Protein AF-A0ABC8U9Q4-F1 (afdb_monomer)

Foldseek 3Di:
DDDDDDPDPPPPLQFAKEWEADPPPDRDIDIDGLPQPAALLLQLDDPVLSVVVVVVLVCLVVCQVVCVVVVHQSEAEEEEEAAPQLCLVSVVSNSCSVNVYHHYDDDLVVLPVVPPDDDDDPDPRCDPVNVQCVCQDPVSVPDHHYYHYHYYHDDDPVQPDPPRHDYYDYSAFRALSSLQSLCCVQQVDNDDPCSVLVNVLVVQFGHHSRNLNVLQNPDNDSVNSSVSSSVVSVVRNVVVVVVVVVVVVVD

Organism: NCBI:txid185542

pLDDT: mean 82.36, std 18.46, range [27.42, 98.44]

Radius of gyration: 22.88 Å; Cα contacts (8 Å, |Δi|>4): 301; chains: 1; bounding box: 58×83×55 Å

Solvent-accessible surface area (backbone atoms only — not comparable to full-atom values): 14982 Å² total; per-residue (Å²): 135,85,83,75,74,81,76,76,77,76,80,75,80,72,79,33,36,34,29,38,74,42,85,90,82,48,102,45,74,44,76,46,76,56,84,66,88,50,36,73,82,72,52,48,50,60,70,65,64,50,48,55,51,50,53,50,53,54,49,57,72,72,32,60,66,58,29,58,74,73,74,44,60,50,64,50,22,35,36,36,24,27,59,83,54,34,46,62,71,50,48,52,48,10,48,26,64,72,71,59,38,67,43,76,56,79,81,71,65,76,65,57,71,66,72,82,63,79,95,85,74,98,64,94,70,76,42,72,69,56,51,51,52,49,63,70,34,76,59,50,68,66,71,72,85,43,78,48,76,47,76,40,64,55,88,54,75,86,54,66,43,84,89,60,28,78,44,79,45,79,34,59,60,36,45,60,67,12,46,51,41,46,41,31,72,74,54,72,40,94,77,58,97,59,49,67,62,48,44,54,46,46,73,75,37,92,42,31,42,45,57,53,50,62,30,44,72,74,36,82,47,59,69,61,12,52,52,47,38,47,54,53,50,52,51,53,43,53,54,51,54,52,55,56,56,54,64,63,69,79,108

InterPro domains:
  IPR003593 AAA+ ATPase domain [SM00382] (74-175)
  IPR003959 ATPase, AAA-type, core [PF00004] (78-112)
  IPR027417 P-loop containing nucleoside triphosphate hydrolase [G3DSA:3.40.50.300] (31-113)
  IPR027417 P-loop containing nucleoside triphosphate hydrolase [G3DSA:3.40.50.300] (114-168)
  IPR027417 P-loop containing nucleoside triphosphate hydrolase [SSF52540] (22-216)
  IPR050747 Mitochondrial chaperone BCS1 subfamily [PTHR23070] (120-237)
  IPR058017 AAA+ ATPase At3g28540-like, C-terminal domain [PF25568] (174-239)

Secondary structure (DSSP, 8-state):
-------------PPPEEEEE-TTT---EEEEE------TTT--S-HHHHHHHHHHHHHHHTTHHHHHHTT---EEEEEEESSTTS-HHHHHHHHHHHHTPPEEE--SSTTTGGGSS----------HHHHHHHHHSGGGGSSS-EEEEEEESS--TTT-STTT-SEEEE--S--HHHHHHHHHHHH--S--TTHHHHHHHHHHS---HHHHHHHHTT-SSHHHHHHHHHHHHHHHHHHHHHHHHHHTT--

Sequence (251 aa):
MFYKKPRRKKEETKAVRLHTVDYNGTDYWSSVILNHPATLETMAMDSEAKRELIEDLDMFINSKDYYRRVGRAWKRGYLFYGPPGTGKSSLVAAMANYLKFDAYDLDLRENREFESEARTAEEDKITLSGLLNFIDGLWSSCGDERIIVFTSNHKDPLLLRPGRTDVHLEMSYCSFSGFRTLASNYLKIEDHKLYGVIEELLGNVQATPADVAGELVKSDNADIALQSLIRHLQSKETELDQSQTECSRDN

Nearest PDB structures (foldseek):
  6u1y-assembly1_B  TM=7.576E-01  e=3.621E-12  Mus musculus
  8tp1-assembly1_A  TM=7.660E-01  e=1.667E-11  Mus musculus
  6u1y-assembly1_C  TM=7.058E-01  e=7.326E-12  Mus musculus
  8tby-assembly1_A  TM=7.360E-01  e=1.029E-10  Mus musculus
  7w46-assembly1_A  TM=6.798E-01  e=8.918E-09  Bacillus subtilis subsp. subtilis str. 168

Structure (mmCIF, N/CA/C/O backbone):
data_AF-A0ABC8U9Q4-F1
#
_entry.id   AF-A0ABC8U9Q4-F1
#
loop_
_atom_site.group_PDB
_atom_site.id
_atom_site.type_symbol
_atom_site.label_atom_id
_atom_site.label_alt_id
_atom_site.label_comp_id
_atom_site.label_asym_id
_atom_site.label_entity_id
_atom_site.label_seq_id
_atom_site.pdbx_PDB_ins_code
_atom_site.Cartn_x
_atom_site.Cartn_y
_atom_site.Cartn_z
_atom_site.occupancy
_atom_site.B_iso_or_equiv
_atom_site.auth_seq_id
_atom_site.auth_comp_id
_atom_site.auth_asym_id
_atom_site.auth_atom_id
_atom_site.pdbx_PDB_model_num
ATOM 1 N N . MET A 1 1 ? 3.250 -48.591 -29.268 1.00 35.88 1 MET A N 1
ATOM 2 C CA . MET A 1 1 ? 3.750 -47.204 -29.393 1.00 35.88 1 MET A CA 1
ATOM 3 C C . MET A 1 1 ? 3.287 -46.450 -28.149 1.00 35.88 1 MET A C 1
ATOM 5 O O . MET A 1 1 ? 2.097 -46.208 -28.010 1.00 35.88 1 MET A O 1
ATOM 9 N N . PHE A 1 2 ? 4.166 -46.229 -27.169 1.00 31.02 2 PHE A N 1
ATOM 10 C CA . PHE A 1 2 ? 3.784 -45.615 -25.891 1.00 31.02 2 PHE A CA 1
ATOM 11 C C . PHE A 1 2 ? 3.730 -44.093 -26.040 1.00 31.02 2 PHE A C 1
ATOM 13 O O . PHE A 1 2 ? 4.760 -43.444 -26.211 1.00 31.02 2 PHE A O 1
ATOM 20 N N . TYR A 1 3 ? 2.524 -43.534 -25.969 1.00 27.42 3 TYR A N 1
ATOM 21 C CA . TYR A 1 3 ? 2.298 -42.096 -25.861 1.00 27.42 3 TYR A CA 1
ATOM 22 C C . TYR A 1 3 ? 2.852 -41.612 -24.510 1.00 27.42 3 TYR A C 1
ATOM 24 O O . TYR A 1 3 ? 2.235 -41.800 -23.460 1.00 27.42 3 TYR A O 1
ATOM 32 N N . LYS A 1 4 ? 4.042 -41.002 -24.511 1.00 30.72 4 LYS A N 1
ATOM 33 C C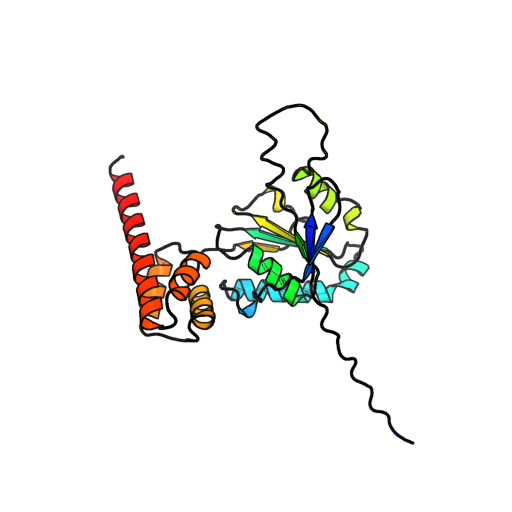A . LYS A 1 4 ? 4.518 -40.214 -23.367 1.00 30.72 4 LYS A CA 1
ATOM 34 C C . LYS A 1 4 ? 3.653 -38.955 -23.290 1.00 30.72 4 LYS A C 1
ATOM 36 O O . LYS A 1 4 ? 3.743 -38.096 -24.162 1.00 30.72 4 LYS A O 1
ATOM 41 N N . LYS A 1 5 ? 2.828 -38.838 -22.243 1.00 31.38 5 LYS A N 1
ATOM 42 C CA . LYS A 1 5 ? 2.205 -37.559 -21.866 1.00 31.38 5 LYS A CA 1
ATOM 43 C C . LYS A 1 5 ? 3.304 -36.488 -21.740 1.00 31.38 5 LYS A C 1
ATOM 45 O O . LYS A 1 5 ? 4.357 -36.791 -21.166 1.00 31.38 5 LYS A O 1
ATOM 50 N N . PRO A 1 6 ? 3.088 -35.257 -22.234 1.00 34.06 6 PRO A N 1
ATOM 51 C CA . PRO A 1 6 ? 4.041 -34.178 -22.028 1.00 34.06 6 PRO A CA 1
ATOM 52 C C . PRO A 1 6 ? 4.190 -33.940 -20.523 1.00 34.06 6 PRO A C 1
ATOM 54 O O . PRO A 1 6 ? 3.206 -33.779 -19.797 1.00 34.06 6 PRO A O 1
ATOM 57 N N . ARG A 1 7 ? 5.437 -33.964 -20.040 1.00 37.22 7 ARG A N 1
ATOM 58 C CA . ARG A 1 7 ? 5.773 -33.527 -18.685 1.00 37.22 7 ARG A CA 1
ATOM 59 C C . ARG A 1 7 ? 5.354 -32.061 -18.581 1.00 37.22 7 ARG A C 1
ATOM 61 O O . ARG A 1 7 ? 5.939 -31.224 -19.263 1.00 37.22 7 ARG A O 1
ATOM 68 N N . ARG A 1 8 ? 4.356 -31.757 -17.741 1.00 41.34 8 ARG A N 1
ATOM 69 C CA . ARG A 1 8 ? 4.144 -30.393 -17.239 1.00 41.34 8 ARG A CA 1
ATOM 70 C C . ARG A 1 8 ? 5.501 -29.916 -16.724 1.00 41.34 8 ARG A C 1
ATOM 72 O O . ARG A 1 8 ? 6.055 -30.549 -15.821 1.00 41.34 8 ARG A O 1
ATOM 79 N N . LYS A 1 9 ? 6.064 -28.872 -17.338 1.00 38.25 9 LYS A N 1
ATOM 80 C CA . LYS A 1 9 ? 7.169 -28.136 -16.725 1.00 38.25 9 LYS A CA 1
ATOM 81 C C . LYS A 1 9 ? 6.645 -27.714 -15.354 1.00 38.25 9 LYS A C 1
ATOM 83 O O . LYS A 1 9 ? 5.602 -27.072 -15.280 1.00 38.25 9 LYS A O 1
ATOM 88 N N . LYS A 1 10 ? 7.292 -28.171 -14.282 1.00 40.94 10 LYS A N 1
ATOM 89 C CA . LYS A 1 10 ? 7.136 -27.516 -12.987 1.00 40.94 10 LYS A CA 1
ATOM 90 C C . LYS A 1 10 ? 7.642 -26.099 -13.228 1.00 40.94 10 LYS A C 1
ATOM 92 O O . LYS A 1 10 ? 8.820 -25.943 -13.530 1.00 40.94 10 LYS A O 1
ATOM 97 N N . GLU A 1 11 ? 6.751 -25.117 -13.230 1.00 48.38 11 GLU A N 1
ATOM 98 C CA . GLU A 1 11 ? 7.161 -23.727 -13.068 1.00 48.38 11 GLU A CA 1
ATOM 99 C C . GLU A 1 11 ? 7.867 -23.671 -11.718 1.00 48.38 11 GLU A C 1
ATOM 101 O O . GLU A 1 11 ? 7.248 -23.824 -10.666 1.00 48.38 11 GLU A O 1
ATOM 106 N N . GLU A 1 12 ? 9.195 -23.610 -11.753 1.00 48.38 12 GLU A N 1
ATOM 107 C CA . GLU A 1 12 ? 9.979 -23.298 -10.571 1.00 48.38 12 GLU A CA 1
ATOM 108 C C . GLU A 1 12 ? 9.526 -21.912 -10.122 1.00 48.38 12 GLU A C 1
ATOM 110 O O . GLU A 1 12 ? 9.652 -20.934 -10.858 1.00 48.38 12 GLU A O 1
ATOM 115 N N . THR A 1 13 ? 8.919 -21.839 -8.941 1.00 60.44 13 THR A N 1
ATOM 116 C CA . THR A 1 13 ? 8.515 -20.579 -8.325 1.00 60.44 13 THR A CA 1
ATOM 117 C C . THR A 1 13 ? 9.770 -19.746 -8.100 1.00 60.44 13 THR A C 1
ATOM 119 O O . THR A 1 13 ? 10.499 -19.972 -7.133 1.00 60.44 13 THR A O 1
ATOM 122 N N . LYS A 1 14 ? 10.053 -18.818 -9.021 1.00 75.94 14 LYS A N 1
ATOM 123 C CA . LYS A 1 14 ? 11.152 -17.862 -8.894 1.00 75.94 14 LYS A CA 1
ATOM 124 C C . LYS A 1 14 ? 10.970 -17.097 -7.581 1.00 75.94 14 LYS A C 1
ATOM 126 O O . LYS A 1 14 ? 9.943 -16.449 -7.379 1.00 75.94 14 LYS A O 1
ATOM 131 N N . ALA A 1 15 ? 11.962 -17.184 -6.698 1.00 84.00 15 ALA A N 1
ATOM 132 C CA . ALA A 1 15 ? 12.025 -16.344 -5.512 1.00 84.00 15 ALA A CA 1
ATOM 133 C C . ALA A 1 15 ? 12.352 -14.909 -5.943 1.00 84.00 15 ALA A C 1
ATOM 135 O O . ALA A 1 15 ? 13.336 -14.689 -6.651 1.00 84.00 15 ALA A O 1
ATOM 136 N N . VAL A 1 16 ? 11.515 -13.959 -5.531 1.00 91.44 16 VAL A N 1
ATOM 137 C CA . VAL A 1 16 ? 11.729 -12.530 -5.773 1.00 91.44 16 VAL A CA 1
ATOM 138 C C . VAL A 1 16 ? 12.830 -12.030 -4.844 1.00 91.44 16 VAL A C 1
ATOM 140 O O . VAL A 1 16 ? 12.840 -12.371 -3.659 1.00 91.44 16 VAL A O 1
ATOM 143 N N . ARG A 1 17 ? 13.768 -11.237 -5.364 1.00 93.44 17 ARG A N 1
ATOM 144 C CA . ARG A 1 17 ? 14.839 -10.614 -4.577 1.00 93.44 17 ARG A CA 1
ATOM 145 C C . ARG A 1 17 ? 14.616 -9.121 -4.395 1.00 93.44 17 ARG A C 1
ATOM 147 O O . ARG A 1 17 ? 14.088 -8.460 -5.280 1.00 93.44 17 ARG A O 1
ATOM 154 N N . LEU A 1 18 ? 15.035 -8.612 -3.242 1.00 92.56 18 LEU A N 1
ATOM 155 C CA . LEU A 1 18 ? 15.173 -7.194 -2.949 1.00 92.56 18 LEU A CA 1
ATOM 156 C C . LEU A 1 18 ? 16.655 -6.842 -3.000 1.00 92.56 18 LEU A C 1
ATOM 158 O O . LEU A 1 18 ? 17.462 -7.489 -2.332 1.00 92.56 18 LEU A O 1
ATOM 162 N N . HIS A 1 19 ? 16.989 -5.828 -3.781 1.00 91.50 19 HIS A N 1
ATOM 163 C CA . HIS A 1 19 ? 18.327 -5.295 -3.932 1.00 91.50 19 HIS A CA 1
ATOM 164 C C . HIS A 1 19 ? 18.395 -3.909 -3.299 1.00 91.50 19 HIS A C 1
ATOM 166 O O . HIS A 1 19 ? 17.551 -3.070 -3.602 1.00 91.50 19 HIS A O 1
ATOM 172 N N . THR A 1 20 ? 19.397 -3.663 -2.459 1.00 87.25 20 THR A N 1
ATOM 173 C CA . THR A 1 20 ? 19.648 -2.351 -1.841 1.00 87.25 20 THR A CA 1
ATOM 174 C C . THR A 1 20 ? 21.106 -1.952 -2.038 1.00 87.25 20 THR A C 1
ATOM 176 O O . THR A 1 20 ? 21.981 -2.814 -2.183 1.00 87.25 20 THR A O 1
ATOM 179 N N . VAL A 1 21 ? 21.369 -0.649 -2.067 1.00 80.75 21 VAL A N 1
ATOM 180 C CA . VAL A 1 21 ? 22.729 -0.107 -2.172 1.00 80.75 21 VAL A CA 1
ATOM 181 C C . VAL A 1 21 ? 23.428 -0.234 -0.815 1.00 80.75 21 VAL A C 1
ATOM 183 O O . VAL A 1 21 ? 22.841 0.106 0.210 1.00 80.75 21 VAL A O 1
ATOM 186 N N . ASP A 1 22 ? 24.655 -0.762 -0.795 1.00 69.25 22 ASP A N 1
ATOM 187 C CA . ASP A 1 22 ? 25.499 -0.786 0.405 1.00 69.25 22 ASP A CA 1
ATOM 188 C C . ASP A 1 22 ? 26.393 0.461 0.433 1.00 69.25 22 ASP A C 1
ATOM 190 O O . ASP A 1 22 ? 27.336 0.579 -0.345 1.00 69.25 22 ASP A O 1
ATOM 194 N N . TYR A 1 23 ? 26.105 1.407 1.327 1.00 63.62 23 TYR A N 1
ATOM 195 C CA . TYR A 1 23 ? 26.866 2.657 1.439 1.00 63.62 23 TYR A CA 1
ATOM 196 C C . TYR A 1 23 ? 28.180 2.513 2.231 1.00 63.62 23 TYR A C 1
ATOM 198 O O . TYR A 1 23 ? 28.892 3.497 2.420 1.00 63.62 23 TYR A O 1
ATOM 206 N N . ASN A 1 24 ? 28.565 1.305 2.666 1.00 55.12 24 ASN A N 1
ATOM 207 C CA . ASN A 1 24 ? 29.790 1.076 3.449 1.00 55.12 24 ASN A CA 1
ATOM 208 C C . ASN A 1 24 ? 31.088 1.018 2.610 1.00 55.12 24 ASN A C 1
ATOM 210 O O . ASN A 1 24 ? 32.045 0.333 2.977 1.00 55.12 24 ASN A O 1
ATOM 214 N N . GLY A 1 25 ? 31.154 1.760 1.500 1.00 49.25 25 GLY A N 1
ATOM 215 C CA . GLY A 1 25 ? 32.390 1.985 0.738 1.00 49.25 25 GLY A CA 1
ATOM 216 C C . GLY A 1 25 ? 32.601 1.090 -0.486 1.00 49.25 25 GLY A C 1
ATOM 217 O O . GLY A 1 25 ? 33.707 1.050 -1.026 1.00 49.25 25 GLY A O 1
ATOM 218 N N . THR A 1 26 ? 31.570 0.383 -0.950 1.00 51.94 26 THR A N 1
ATOM 219 C CA . THR A 1 26 ? 31.594 -0.303 -2.248 1.00 51.94 26 THR A CA 1
ATOM 220 C C . THR A 1 26 ? 30.271 -0.035 -2.967 1.00 51.94 26 THR A C 1
ATOM 222 O O . THR A 1 26 ? 29.239 -0.380 -2.410 1.00 51.94 26 THR A O 1
ATOM 225 N N . ASP A 1 27 ? 30.276 0.517 -4.186 1.00 58.06 27 ASP A N 1
ATOM 226 C CA . ASP A 1 27 ? 29.069 0.826 -4.993 1.00 58.06 27 ASP A CA 1
ATOM 227 C C . ASP A 1 27 ? 28.307 -0.426 -5.499 1.00 58.06 27 ASP A C 1
ATOM 229 O O . ASP A 1 27 ? 27.857 -0.503 -6.646 1.00 58.06 27 ASP A O 1
ATOM 233 N N . TYR A 1 28 ? 28.200 -1.469 -4.678 1.00 69.75 28 TYR A N 1
ATOM 234 C CA . TYR A 1 28 ? 27.627 -2.754 -5.048 1.00 69.75 28 TYR A CA 1
ATOM 235 C C . TYR A 1 28 ? 26.226 -2.926 -4.466 1.00 69.75 28 TYR A C 1
ATOM 237 O O . TYR A 1 28 ? 25.928 -2.569 -3.327 1.00 69.75 28 TYR A O 1
ATOM 245 N N . TRP A 1 29 ? 25.362 -3.543 -5.269 1.00 81.31 29 TRP A N 1
ATOM 246 C CA . TRP A 1 29 ? 24.045 -3.985 -4.835 1.00 81.31 29 TRP A CA 1
ATOM 247 C C . TRP A 1 29 ? 24.178 -5.203 -3.924 1.00 81.31 29 TRP A C 1
ATOM 249 O O . TRP A 1 29 ? 24.644 -6.261 -4.357 1.00 81.31 29 TRP A O 1
ATOM 259 N N . SER A 1 30 ? 23.695 -5.081 -2.693 1.00 84.19 30 SER A N 1
ATOM 260 C CA . SER A 1 30 ? 23.408 -6.233 -1.842 1.00 84.19 30 SER A CA 1
ATOM 261 C C . SER A 1 30 ? 22.035 -6.808 -2.208 1.00 84.19 30 SER A C 1
ATOM 263 O O . SER A 1 30 ? 21.203 -6.110 -2.790 1.00 84.19 30 SER A O 1
ATOM 265 N N . SER A 1 31 ? 21.789 -8.096 -1.942 1.00 88.19 31 SER A N 1
ATOM 266 C CA . SER A 1 31 ? 20.499 -8.716 -2.268 1.00 88.19 31 SER A CA 1
ATOM 267 C C . SER A 1 31 ? 20.028 -9.696 -1.208 1.00 88.19 31 SER A C 1
ATOM 269 O O . SER A 1 31 ? 20.802 -10.544 -0.760 1.00 88.19 31 SER A O 1
ATOM 271 N N . VAL A 1 32 ? 18.737 -9.646 -0.897 1.00 90.00 32 VAL A N 1
ATOM 272 C CA . VAL A 1 32 ? 18.041 -10.579 -0.004 1.00 90.00 32 VAL A CA 1
ATOM 273 C C . VAL A 1 32 ? 16.791 -11.128 -0.688 1.00 90.00 32 VAL A C 1
ATOM 275 O O . VAL A 1 32 ? 16.302 -10.561 -1.661 1.00 90.00 32 VAL A O 1
ATOM 278 N N . ILE A 1 33 ? 16.254 -12.250 -0.209 1.00 88.69 33 ILE A N 1
ATOM 279 C CA . ILE A 1 33 ? 14.954 -12.739 -0.690 1.00 88.69 33 ILE A CA 1
ATOM 280 C C . ILE A 1 33 ? 13.866 -11.797 -0.161 1.00 88.69 33 ILE A C 1
ATOM 282 O O . ILE A 1 33 ? 13.785 -11.560 1.045 1.00 88.69 33 ILE A O 1
ATOM 286 N N . LEU A 1 34 ? 13.017 -11.283 -1.052 1.00 88.81 34 LEU A N 1
ATOM 287 C CA . LEU A 1 34 ? 11.869 -10.460 -0.689 1.00 88.81 34 LEU A CA 1
ATOM 288 C C . LEU A 1 34 ? 10.758 -11.355 -0.124 1.00 88.81 34 LEU A C 1
ATOM 290 O O . LEU A 1 34 ? 9.859 -11.792 -0.836 1.00 88.81 34 LEU A O 1
ATOM 294 N N . ASN A 1 35 ? 10.813 -11.617 1.179 1.00 86.38 35 ASN A N 1
ATOM 295 C CA . ASN A 1 35 ? 9.772 -12.341 1.914 1.00 86.38 35 ASN A CA 1
ATOM 296 C C . ASN A 1 35 ? 8.761 -11.369 2.539 1.00 86.38 35 ASN A C 1
ATOM 298 O O . ASN A 1 35 ? 8.538 -11.377 3.749 1.00 86.38 35 ASN A O 1
ATOM 302 N N . HIS A 1 36 ? 8.172 -10.495 1.722 1.00 86.88 36 HIS A N 1
ATOM 303 C CA . HIS A 1 36 ? 7.163 -9.554 2.201 1.00 86.88 36 HIS A CA 1
ATOM 304 C C . HIS A 1 36 ? 5.761 -10.192 2.145 1.00 86.88 36 HIS A C 1
ATOM 306 O O . HIS A 1 36 ? 5.380 -10.690 1.083 1.00 86.88 36 HIS A O 1
ATOM 312 N N . PRO A 1 37 ? 4.967 -10.168 3.236 1.00 86.44 37 PRO A N 1
ATOM 313 C CA . PRO A 1 37 ? 3.672 -10.855 3.294 1.00 86.44 37 PRO A CA 1
ATOM 314 C C . PRO A 1 37 ? 2.563 -10.160 2.494 1.00 86.44 37 PRO A C 1
ATOM 316 O O . PRO A 1 37 ? 1.551 -10.785 2.187 1.00 86.44 37 PRO A O 1
ATOM 319 N N . ALA A 1 38 ? 2.725 -8.875 2.162 1.00 86.94 38 ALA A N 1
ATOM 320 C CA . ALA A 1 38 ? 1.710 -8.152 1.400 1.00 86.94 38 ALA A CA 1
ATOM 321 C C . ALA A 1 38 ? 1.548 -8.695 -0.026 1.00 86.94 38 ALA A C 1
ATOM 323 O O . ALA A 1 38 ? 2.508 -8.899 -0.775 1.00 86.94 38 ALA A O 1
ATOM 324 N N . THR A 1 39 ? 0.284 -8.846 -0.392 1.00 92.69 39 THR A N 1
ATOM 325 C CA . THR A 1 39 ? -0.227 -9.167 -1.724 1.00 92.69 39 THR A CA 1
ATOM 326 C C . THR A 1 39 ? -1.280 -8.129 -2.109 1.00 92.69 39 THR A C 1
ATOM 328 O O . THR A 1 39 ? -1.874 -7.509 -1.223 1.00 92.69 39 THR A O 1
ATOM 331 N N . LEU A 1 40 ? -1.556 -7.956 -3.408 1.00 93.00 40 LEU A N 1
ATOM 332 C CA . LEU A 1 40 ? -2.571 -6.998 -3.879 1.00 93.00 40 LEU A CA 1
ATOM 333 C C . LEU A 1 40 ? -3.956 -7.273 -3.263 1.00 93.00 40 LEU A C 1
ATOM 335 O O . LEU A 1 40 ? -4.707 -6.342 -2.973 1.00 93.00 40 LEU A O 1
ATOM 339 N N . GLU A 1 41 ? -4.264 -8.537 -2.971 1.00 90.25 41 GLU A N 1
ATOM 340 C CA . GLU A 1 41 ? -5.494 -8.946 -2.287 1.00 90.25 41 GLU A CA 1
ATOM 341 C C . GLU A 1 41 ? -5.549 -8.404 -0.854 1.00 90.25 41 GLU A C 1
ATOM 343 O O . GLU A 1 41 ? -6.502 -7.717 -0.492 1.00 90.25 41 GLU A O 1
ATOM 348 N N . THR A 1 42 ? -4.486 -8.621 -0.073 1.00 92.25 42 THR A N 1
ATOM 349 C CA . THR A 1 42 ? -4.404 -8.205 1.340 1.00 92.25 42 THR A CA 1
ATOM 350 C C . THR A 1 42 ? -4.309 -6.688 1.548 1.00 92.25 42 THR A C 1
ATOM 352 O O . THR A 1 42 ? -4.470 -6.220 2.674 1.00 92.25 42 THR A O 1
ATOM 355 N N . MET A 1 43 ? -4.046 -5.903 0.497 1.00 93.00 43 MET A N 1
ATOM 356 C CA . MET A 1 43 ? -3.898 -4.450 0.609 1.00 93.00 43 MET A CA 1
ATOM 357 C C . MET A 1 43 ? -5.228 -3.765 0.942 1.00 93.00 43 MET A C 1
ATOM 359 O O . MET A 1 43 ? -6.209 -3.882 0.203 1.00 93.00 43 MET A O 1
ATOM 363 N N . ALA A 1 44 ? -5.228 -2.988 2.024 1.00 92.69 44 ALA A N 1
ATOM 364 C CA . ALA A 1 44 ? -6.341 -2.144 2.435 1.00 92.69 44 ALA A CA 1
ATOM 365 C C . ALA A 1 44 ? -6.327 -0.818 1.664 1.00 92.69 44 ALA A C 1
ATOM 367 O O . ALA A 1 44 ? -5.751 0.173 2.106 1.00 92.69 44 ALA A O 1
ATOM 368 N N . MET A 1 45 ? -6.945 -0.823 0.487 1.00 90.44 45 MET A N 1
ATOM 369 C CA . MET A 1 45 ? -7.096 0.343 -0.382 1.00 90.44 45 MET A CA 1
ATOM 370 C C . MET A 1 45 ? -8.445 0.288 -1.103 1.00 90.44 45 MET A C 1
ATOM 372 O O . MET A 1 45 ? -9.175 -0.698 -0.980 1.00 90.44 45 MET A O 1
ATOM 376 N N . ASP A 1 46 ? -8.771 1.343 -1.845 1.00 88.44 46 ASP A N 1
ATOM 377 C CA . ASP A 1 46 ? -9.985 1.391 -2.650 1.00 88.44 46 ASP A CA 1
ATOM 378 C C . ASP A 1 46 ? -10.041 0.257 -3.695 1.00 88.44 46 ASP A C 1
ATOM 380 O O . ASP A 1 46 ? -9.028 -0.117 -4.295 1.00 88.44 46 ASP A O 1
ATOM 384 N N . SER A 1 47 ? -11.233 -0.317 -3.878 1.00 88.25 47 SER A N 1
ATOM 385 C CA . SER A 1 47 ? -11.428 -1.492 -4.735 1.00 88.25 47 SER A CA 1
ATOM 386 C C . SER A 1 47 ? -11.311 -1.156 -6.221 1.00 88.25 47 SER A C 1
ATOM 388 O O . SER A 1 47 ? -10.792 -1.970 -6.986 1.00 88.25 47 SER A O 1
ATOM 390 N N . GLU A 1 48 ? -11.761 0.029 -6.635 1.00 90.50 48 GLU A N 1
ATOM 391 C CA . GLU A 1 48 ? -11.648 0.482 -8.019 1.00 90.50 48 GLU A CA 1
ATOM 392 C C . GLU A 1 48 ? -10.191 0.798 -8.350 1.00 90.50 48 GLU A C 1
ATOM 394 O O . GLU A 1 48 ? -9.653 0.241 -9.306 1.00 90.50 48 GLU A O 1
ATOM 399 N N . ALA A 1 49 ? -9.508 1.552 -7.488 1.00 91.81 49 ALA A N 1
ATOM 400 C CA . ALA A 1 49 ? -8.090 1.858 -7.666 1.00 91.81 49 ALA A CA 1
ATOM 401 C C . ALA A 1 49 ? -7.206 0.592 -7.697 1.00 91.81 49 ALA A C 1
ATOM 403 O O . ALA A 1 49 ? -6.254 0.497 -8.475 1.00 91.81 49 ALA A O 1
ATOM 404 N N . LYS A 1 50 ? -7.529 -0.416 -6.872 1.00 93.19 50 LYS A N 1
ATOM 405 C CA . LYS A 1 50 ? -6.858 -1.726 -6.893 1.00 93.19 50 LYS A CA 1
ATOM 406 C C . LYS A 1 50 ? -7.079 -2.450 -8.224 1.00 93.19 50 LYS A C 1
ATOM 408 O O . LYS A 1 50 ? -6.127 -3.001 -8.775 1.00 93.19 50 LYS A O 1
ATOM 413 N N . ARG A 1 51 ? -8.317 -2.459 -8.730 1.00 94.19 51 ARG A N 1
ATOM 414 C CA . ARG A 1 51 ? -8.672 -3.087 -10.011 1.00 94.19 51 ARG A CA 1
ATOM 415 C C . ARG A 1 51 ? -7.927 -2.428 -11.170 1.00 94.19 51 ARG A C 1
ATOM 417 O O . ARG A 1 51 ? -7.308 -3.135 -11.956 1.00 94.19 51 ARG A O 1
ATOM 424 N N . GLU A 1 52 ? -7.937 -1.100 -11.239 1.00 95.69 52 GLU A N 1
ATOM 425 C CA . GLU A 1 52 ? -7.240 -0.343 -12.285 1.00 95.69 52 GLU A CA 1
ATOM 426 C C . GLU A 1 52 ? -5.730 -0.600 -12.280 1.00 95.69 52 GLU A C 1
ATOM 428 O O . GLU A 1 52 ? -5.129 -0.785 -13.337 1.00 95.69 52 GLU A O 1
ATOM 433 N N . LEU A 1 53 ? -5.116 -0.680 -11.094 1.00 96.12 53 LEU A N 1
ATOM 434 C CA . LEU A 1 53 ? -3.704 -1.034 -10.966 1.00 96.12 53 LEU A CA 1
ATOM 435 C C . LEU A 1 53 ? -3.419 -2.438 -11.516 1.00 96.12 53 LEU A C 1
ATOM 437 O O . LEU A 1 53 ? -2.457 -2.613 -12.257 1.00 96.12 53 LEU A O 1
ATOM 441 N N . ILE A 1 54 ? -4.236 -3.435 -11.160 1.00 96.12 54 ILE A N 1
ATOM 442 C CA . ILE A 1 54 ? -4.068 -4.818 -11.638 1.00 96.12 54 ILE A CA 1
ATOM 443 C C . ILE A 1 54 ? -4.222 -4.886 -13.160 1.00 96.12 54 ILE A C 1
ATOM 445 O O . ILE A 1 54 ? -3.373 -5.466 -13.835 1.00 96.12 54 ILE A O 1
ATOM 449 N N . GLU A 1 55 ? -5.260 -4.251 -13.706 1.00 96.56 55 GLU A N 1
ATOM 450 C CA . GLU A 1 55 ? -5.502 -4.202 -15.150 1.00 96.56 55 GLU A CA 1
ATOM 451 C C . GLU A 1 55 ? -4.331 -3.554 -15.902 1.00 96.56 55 GLU A C 1
ATOM 453 O O . GLU A 1 55 ? -3.920 -4.052 -16.952 1.00 96.56 55 GLU A O 1
ATOM 458 N N . ASP A 1 56 ? -3.749 -2.481 -15.358 1.00 96.56 56 ASP A N 1
ATOM 459 C CA . ASP A 1 56 ? -2.579 -1.835 -15.953 1.00 96.56 56 ASP A CA 1
ATOM 460 C C . ASP A 1 56 ? -1.327 -2.721 -15.914 1.00 96.56 56 ASP A C 1
ATOM 462 O O . ASP A 1 56 ? -0.595 -2.806 -16.903 1.00 96.56 56 ASP A O 1
ATOM 466 N N . LEU A 1 57 ? -1.093 -3.416 -14.797 1.00 95.81 57 LEU A N 1
ATOM 467 C CA . LEU A 1 57 ? 0.028 -4.344 -14.646 1.00 95.81 57 LEU A CA 1
ATOM 468 C C . LEU A 1 57 ? -0.069 -5.503 -15.644 1.00 95.81 57 LEU A C 1
ATOM 470 O O . LEU A 1 57 ? 0.906 -5.812 -16.335 1.00 95.81 57 LEU A O 1
ATOM 474 N N . ASP A 1 58 ? -1.252 -6.103 -15.767 1.00 95.81 58 ASP A N 1
ATOM 475 C CA . ASP A 1 58 ? -1.507 -7.180 -16.722 1.00 95.81 58 ASP A CA 1
ATOM 476 C C . ASP A 1 58 ? -1.353 -6.686 -18.164 1.00 95.81 58 ASP A C 1
ATOM 478 O O . ASP A 1 58 ? -0.732 -7.350 -19.001 1.00 95.81 58 ASP A O 1
ATOM 482 N N . MET A 1 59 ? -1.871 -5.495 -18.469 1.00 94.44 59 MET A N 1
ATOM 483 C CA . MET A 1 59 ? -1.702 -4.872 -19.779 1.00 94.44 59 MET A CA 1
ATOM 484 C C . MET A 1 59 ? -0.221 -4.645 -20.099 1.00 94.44 59 MET A C 1
ATOM 486 O O . MET A 1 59 ? 0.222 -4.974 -21.204 1.00 94.44 59 MET A O 1
ATOM 490 N N . PHE A 1 60 ? 0.566 -4.139 -19.146 1.00 92.75 60 PHE A N 1
ATOM 491 C CA . PHE A 1 60 ? 1.994 -3.888 -19.327 1.00 92.75 60 PHE A CA 1
ATOM 492 C C . PHE A 1 60 ? 2.773 -5.167 -19.662 1.00 92.75 60 PHE A C 1
ATOM 494 O O . PHE A 1 60 ? 3.519 -5.176 -20.650 1.00 92.75 60 PHE A O 1
ATOM 501 N N . ILE A 1 61 ? 2.564 -6.252 -18.904 1.00 92.06 61 ILE A N 1
ATOM 502 C CA . ILE A 1 61 ? 3.236 -7.547 -19.129 1.00 92.06 61 ILE A CA 1
ATOM 503 C C . ILE A 1 61 ? 2.913 -8.101 -20.522 1.00 92.06 61 ILE A C 1
ATOM 505 O O . ILE A 1 61 ? 3.783 -8.633 -21.213 1.00 92.06 61 ILE A O 1
ATOM 509 N N . ASN A 1 62 ? 1.670 -7.942 -20.973 1.00 92.56 62 ASN A N 1
ATOM 510 C CA . ASN A 1 62 ? 1.221 -8.479 -22.256 1.00 92.56 62 ASN A CA 1
ATOM 511 C C . ASN A 1 62 ? 1.573 -7.582 -23.461 1.00 92.56 62 ASN A C 1
ATOM 513 O O . ASN A 1 62 ? 1.308 -7.947 -24.607 1.00 92.56 62 ASN A O 1
ATOM 517 N N . SER A 1 63 ? 2.201 -6.423 -23.238 1.00 90.94 63 SER A N 1
ATOM 518 C CA . SER A 1 63 ? 2.428 -5.410 -24.279 1.00 90.94 63 SER A CA 1
ATOM 519 C C . SER A 1 63 ? 3.814 -5.446 -24.940 1.00 90.94 63 SER A C 1
ATOM 521 O O . SER A 1 63 ? 4.118 -4.564 -25.746 1.00 90.94 63 SER A O 1
ATOM 523 N N . LYS A 1 64 ? 4.653 -6.462 -24.685 1.00 88.88 64 LYS A N 1
ATOM 524 C CA . LYS A 1 64 ? 6.029 -6.562 -25.231 1.00 88.88 64 LYS A CA 1
ATOM 525 C C . LYS A 1 64 ? 6.130 -6.246 -26.726 1.00 88.88 64 LYS A C 1
ATOM 527 O O . LYS A 1 64 ? 6.933 -5.411 -27.150 1.00 88.88 64 LYS A O 1
ATOM 532 N N . ASP A 1 65 ? 5.303 -6.905 -27.536 1.00 90.00 65 ASP A N 1
ATOM 533 C CA . ASP A 1 65 ? 5.340 -6.759 -28.993 1.00 90.00 65 ASP A CA 1
ATOM 534 C C . ASP A 1 65 ? 4.798 -5.410 -29.463 1.00 90.00 65 ASP A C 1
ATOM 536 O O . ASP A 1 65 ? 5.268 -4.875 -30.469 1.00 90.00 65 ASP A O 1
ATOM 540 N N . TYR A 1 66 ? 3.854 -4.827 -28.720 1.00 89.44 66 TYR A N 1
ATOM 541 C CA . TYR A 1 66 ? 3.375 -3.476 -28.982 1.00 89.44 66 TYR A CA 1
ATOM 542 C C . TYR A 1 66 ? 4.514 -2.464 -28.828 1.00 89.44 66 TYR A C 1
ATOM 544 O O . TYR A 1 66 ? 4.793 -1.739 -29.783 1.00 89.44 66 TYR A O 1
ATOM 552 N N . TYR A 1 67 ? 5.214 -2.472 -27.686 1.00 88.50 67 TYR A N 1
ATOM 553 C CA . TYR A 1 67 ? 6.339 -1.567 -27.416 1.00 88.50 67 TYR A CA 1
ATOM 554 C C . TYR A 1 67 ? 7.450 -1.708 -28.461 1.00 88.50 67 TYR A C 1
ATOM 556 O O . TYR A 1 67 ? 7.898 -0.707 -29.029 1.00 88.50 67 TYR A O 1
ATOM 564 N N . ARG A 1 68 ? 7.818 -2.953 -28.797 1.00 87.00 68 ARG A N 1
ATOM 565 C CA . ARG A 1 68 ? 8.806 -3.248 -29.843 1.00 87.00 68 ARG A CA 1
ATOM 566 C C . ARG A 1 68 ? 8.389 -2.689 -31.204 1.00 87.00 68 ARG A C 1
ATOM 568 O O . ARG A 1 68 ? 9.197 -2.049 -31.870 1.00 87.00 68 ARG A O 1
ATOM 575 N N . ARG A 1 69 ? 7.137 -2.908 -31.618 1.00 91.19 69 ARG A N 1
ATOM 576 C CA . ARG A 1 69 ? 6.622 -2.468 -32.926 1.00 91.19 69 ARG A CA 1
ATOM 577 C C . ARG A 1 69 ? 6.623 -0.950 -33.078 1.00 91.19 69 ARG A C 1
ATOM 579 O O . ARG A 1 69 ? 6.882 -0.462 -34.172 1.00 91.19 69 ARG A O 1
ATOM 586 N N . VAL A 1 70 ? 6.327 -0.210 -32.010 1.00 89.56 70 VAL A N 1
ATOM 587 C CA . VAL A 1 70 ? 6.298 1.263 -32.039 1.00 89.56 70 VAL A CA 1
ATOM 588 C C . VAL A 1 70 ? 7.656 1.902 -31.720 1.00 89.56 70 VAL A C 1
ATOM 590 O O . VAL A 1 70 ? 7.732 3.122 -31.594 1.00 89.56 70 VAL A O 1
ATOM 593 N N . GLY A 1 71 ? 8.720 1.101 -31.573 1.00 84.31 71 GLY A N 1
ATOM 594 C CA . GLY A 1 71 ? 10.076 1.588 -31.307 1.00 84.31 71 GLY A CA 1
ATOM 595 C C . GLY A 1 71 ? 10.231 2.280 -29.950 1.00 84.31 71 GLY A C 1
ATOM 596 O O . GLY A 1 71 ? 11.046 3.191 -29.823 1.00 84.31 71 GLY A O 1
ATOM 597 N N . ARG A 1 72 ? 9.433 1.896 -28.945 1.00 83.12 72 ARG A N 1
ATOM 598 C CA . ARG A 1 72 ? 9.485 2.473 -27.593 1.00 83.12 72 ARG A CA 1
ATOM 599 C C . ARG A 1 72 ? 10.129 1.502 -26.609 1.00 83.12 72 ARG A C 1
ATOM 601 O O . ARG A 1 72 ? 9.898 0.298 -26.678 1.00 83.12 72 ARG A O 1
ATOM 608 N N . ALA A 1 73 ? 10.883 2.046 -25.655 1.00 83.88 73 ALA A N 1
ATOM 609 C CA . ALA A 1 73 ? 11.388 1.291 -24.513 1.00 83.88 73 ALA A CA 1
ATOM 610 C C . ALA A 1 73 ? 10.227 0.657 -23.732 1.00 83.88 73 ALA A C 1
ATOM 612 O O . ALA A 1 73 ? 9.258 1.350 -23.415 1.00 83.88 73 ALA A O 1
ATOM 613 N N . TRP A 1 74 ? 10.327 -0.636 -23.409 1.00 89.06 74 TRP A N 1
ATOM 614 C CA . TRP A 1 74 ? 9.291 -1.368 -22.676 1.00 89.06 74 TRP A CA 1
ATOM 615 C C . TRP A 1 74 ? 9.380 -1.086 -21.173 1.00 89.06 74 TRP A C 1
ATOM 617 O O . TRP A 1 74 ? 9.825 -1.907 -20.371 1.00 89.06 74 TRP A O 1
ATOM 627 N N . LYS A 1 75 ? 8.984 0.140 -20.822 1.00 88.12 75 LYS A N 1
ATOM 628 C CA . LYS A 1 75 ? 8.965 0.659 -19.457 1.00 88.12 75 LYS A CA 1
ATOM 629 C C . LYS A 1 75 ? 7.583 1.177 -19.058 1.00 88.12 75 LYS A C 1
ATOM 631 O O . LYS A 1 75 ? 6.820 1.625 -19.920 1.00 88.12 75 LYS A O 1
ATOM 636 N N . ARG A 1 76 ? 7.299 1.136 -17.755 1.00 91.00 76 ARG A N 1
ATOM 637 C CA . ARG A 1 76 ? 6.106 1.726 -17.125 1.00 91.00 76 ARG A CA 1
ATOM 638 C C . ARG A 1 76 ? 6.489 2.425 -15.824 1.00 91.00 76 ARG A C 1
ATOM 640 O O . ARG A 1 76 ? 7.200 1.844 -15.003 1.00 91.00 76 ARG A O 1
ATOM 647 N N . GLY A 1 77 ? 6.057 3.670 -15.652 1.00 91.69 77 GLY A N 1
ATOM 648 C CA . GLY A 1 77 ? 6.305 4.455 -14.443 1.00 91.69 77 GLY A CA 1
ATOM 649 C C . GLY A 1 77 ? 5.061 4.582 -13.563 1.00 91.69 77 GLY A C 1
ATOM 650 O O . GLY A 1 77 ? 4.001 4.956 -14.059 1.00 91.69 77 GLY A O 1
ATOM 651 N N . TYR A 1 78 ? 5.198 4.357 -12.258 1.00 94.25 78 TYR A N 1
ATOM 652 C CA . TYR A 1 78 ? 4.148 4.559 -11.257 1.00 94.25 78 TYR A CA 1
ATOM 653 C C . TYR A 1 78 ? 4.568 5.620 -10.239 1.00 94.25 78 TYR A C 1
ATOM 655 O O . TYR A 1 78 ? 5.727 5.676 -9.827 1.00 94.25 78 TYR A O 1
ATOM 663 N N . LEU A 1 79 ? 3.617 6.438 -9.797 1.00 94.38 79 LEU A N 1
ATOM 664 C CA . LEU A 1 79 ? 3.770 7.347 -8.664 1.00 94.38 79 LEU A CA 1
ATOM 665 C C . LEU A 1 79 ? 2.746 6.998 -7.588 1.00 94.38 79 LEU A C 1
ATOM 667 O O . LEU A 1 79 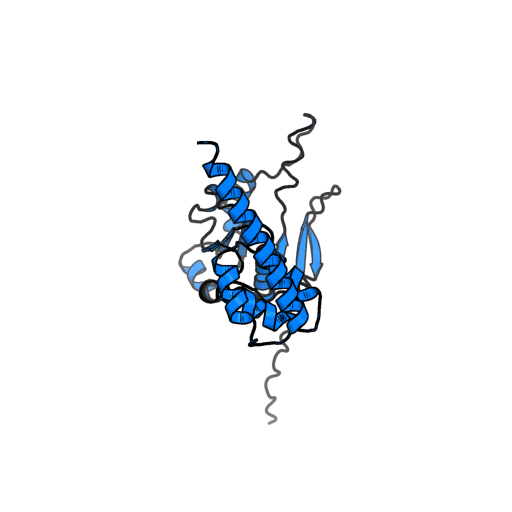? 1.549 7.180 -7.801 1.00 94.38 79 LEU A O 1
ATOM 671 N N . PHE A 1 80 ? 3.220 6.561 -6.425 1.00 95.56 80 PHE A N 1
ATOM 672 C CA . PHE A 1 80 ? 2.405 6.315 -5.238 1.00 95.56 80 PHE A CA 1
ATOM 673 C C . PHE A 1 80 ? 2.616 7.446 -4.244 1.00 95.56 80 PHE A C 1
ATOM 675 O O . PHE A 1 80 ? 3.725 7.648 -3.745 1.00 95.56 80 PHE A O 1
ATOM 682 N N . TYR A 1 81 ? 1.560 8.198 -3.949 1.00 94.69 81 TYR A N 1
ATOM 683 C CA . TYR A 1 81 ? 1.655 9.356 -3.065 1.00 94.69 81 TYR A CA 1
ATOM 684 C C . TYR A 1 81 ? 0.546 9.384 -2.021 1.00 94.69 81 TYR A C 1
ATOM 686 O O . TYR A 1 81 ? -0.537 8.876 -2.261 1.00 94.69 81 TYR A O 1
ATOM 694 N N . GLY A 1 82 ? 0.816 9.964 -0.854 1.00 94.75 82 GLY A N 1
ATOM 695 C CA . GLY A 1 82 ? -0.164 10.099 0.226 1.00 94.75 82 GLY A CA 1
ATOM 696 C C . GLY A 1 82 ? 0.481 10.045 1.611 1.00 94.75 82 GLY A C 1
ATOM 697 O O . GLY A 1 82 ? 1.700 9.869 1.700 1.00 94.75 82 GLY A O 1
ATOM 698 N N . PRO A 1 83 ? -0.301 10.159 2.696 1.00 95.12 83 PRO A N 1
ATOM 699 C CA . PRO A 1 83 ? 0.213 10.201 4.067 1.00 95.12 83 PRO A CA 1
ATOM 700 C C . PRO A 1 83 ? 1.150 9.028 4.428 1.00 95.12 83 PRO A C 1
ATOM 702 O O . PRO A 1 83 ? 1.084 7.951 3.823 1.00 95.12 83 PRO A O 1
ATOM 705 N N . PRO A 1 84 ? 2.070 9.188 5.398 1.00 95.62 84 PRO A N 1
ATOM 706 C CA . PRO A 1 84 ? 2.804 8.050 5.953 1.00 95.62 84 PRO A CA 1
ATOM 707 C C . PRO A 1 84 ? 1.825 7.021 6.547 1.00 95.62 84 PRO A C 1
ATOM 709 O O . PRO A 1 84 ? 0.751 7.381 7.011 1.00 95.62 84 PRO A O 1
ATOM 712 N N . GLY A 1 85 ? 2.170 5.731 6.503 1.00 94.38 85 GLY A N 1
ATOM 713 C CA . GLY A 1 85 ? 1.302 4.668 7.038 1.00 94.38 85 GLY A CA 1
ATOM 714 C C . GLY A 1 85 ? 0.169 4.195 6.112 1.00 94.38 85 GLY A C 1
ATOM 715 O O . GLY A 1 85 ? -0.608 3.328 6.499 1.00 94.38 85 GLY A O 1
ATOM 716 N N . THR A 1 86 ? 0.085 4.687 4.871 1.00 95.50 86 THR A N 1
ATOM 717 C CA . THR A 1 86 ? -0.933 4.241 3.895 1.00 95.50 86 THR A CA 1
ATOM 718 C C . THR A 1 86 ? -0.524 3.038 3.043 1.00 95.50 86 THR A C 1
ATOM 720 O O . THR A 1 86 ? -1.299 2.576 2.217 1.00 95.50 86 THR A O 1
ATOM 723 N N . GLY A 1 87 ? 0.670 2.477 3.267 1.00 95.25 87 GLY A N 1
ATOM 724 C CA . GLY A 1 87 ? 1.092 1.221 2.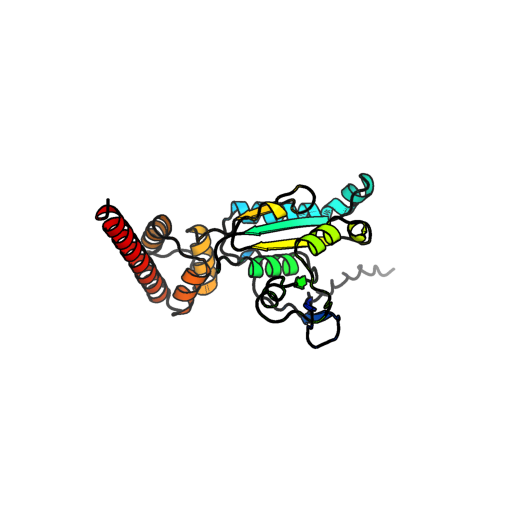633 1.00 95.25 87 GLY A CA 1
ATOM 725 C C . GLY A 1 87 ? 1.802 1.364 1.284 1.00 95.25 87 GLY A C 1
ATOM 726 O O . GLY A 1 87 ? 1.956 0.366 0.589 1.00 95.25 87 GLY A O 1
ATOM 727 N N . LYS A 1 88 ? 2.294 2.559 0.925 1.00 95.50 88 LYS A N 1
ATOM 728 C CA . LYS A 1 88 ? 3.017 2.818 -0.341 1.00 95.50 88 LYS A CA 1
ATOM 729 C C . LYS A 1 88 ? 4.129 1.794 -0.632 1.00 95.50 88 LYS A C 1
ATOM 731 O O . LYS A 1 88 ? 4.141 1.195 -1.701 1.00 95.50 88 LYS A O 1
ATOM 736 N N . SER A 1 89 ? 5.028 1.540 0.323 1.00 94.44 89 SER A N 1
ATOM 737 C CA . SER A 1 89 ? 6.118 0.559 0.159 1.00 94.44 89 SER A CA 1
ATOM 738 C C . SER A 1 89 ? 5.612 -0.889 0.163 1.00 94.44 89 SER A C 1
ATOM 740 O O . SER A 1 89 ? 6.103 -1.724 -0.593 1.00 94.44 89 SER A O 1
ATOM 742 N N . SER A 1 90 ? 4.581 -1.193 0.959 1.00 95.62 90 SER A N 1
ATOM 743 C CA . SER A 1 90 ? 3.939 -2.514 0.956 1.00 95.62 90 SER A CA 1
ATOM 744 C C . SER A 1 90 ? 3.260 -2.820 -0.381 1.00 95.62 90 SER A C 1
ATOM 746 O O . SER A 1 90 ? 3.277 -3.971 -0.814 1.00 95.62 90 SER A O 1
ATOM 748 N N . LEU A 1 91 ? 2.730 -1.801 -1.068 1.00 96.88 91 LEU A N 1
ATOM 749 C CA . LEU A 1 91 ? 2.179 -1.933 -2.413 1.00 96.88 91 LEU A CA 1
ATOM 750 C C . LEU A 1 91 ? 3.265 -2.280 -3.437 1.00 96.88 91 LEU A C 1
ATOM 752 O O . LEU A 1 91 ? 3.058 -3.178 -4.247 1.00 96.88 91 LEU A O 1
ATOM 756 N N . VAL A 1 92 ? 4.441 -1.644 -3.363 1.00 96.56 92 VAL A N 1
ATOM 757 C CA . VAL A 1 92 ? 5.594 -1.992 -4.218 1.00 96.56 92 VAL A CA 1
ATOM 758 C C . VAL A 1 92 ? 5.980 -3.458 -4.034 1.00 96.56 92 VAL A C 1
ATOM 760 O O . VAL A 1 92 ? 6.138 -4.187 -5.014 1.00 96.56 92 VAL A O 1
ATOM 763 N N . ALA A 1 93 ? 6.066 -3.922 -2.786 1.00 95.12 93 ALA A N 1
ATOM 764 C CA . ALA A 1 93 ? 6.362 -5.322 -2.499 1.00 95.12 93 ALA A CA 1
ATOM 765 C C . ALA A 1 93 ? 5.271 -6.270 -3.037 1.00 95.12 93 ALA A C 1
ATOM 767 O O . ALA A 1 93 ? 5.583 -7.307 -3.625 1.00 95.12 93 ALA A O 1
ATOM 768 N N . ALA A 1 94 ? 3.995 -5.897 -2.900 1.00 95.94 94 ALA A N 1
ATOM 769 C CA . ALA A 1 94 ? 2.874 -6.656 -3.447 1.00 95.94 94 ALA A CA 1
ATOM 770 C C . ALA A 1 94 ? 2.918 -6.747 -4.983 1.00 95.94 94 ALA A C 1
ATOM 772 O O . ALA A 1 94 ? 2.677 -7.822 -5.533 1.00 95.94 94 ALA A O 1
ATOM 773 N N . MET A 1 95 ? 3.280 -5.661 -5.673 1.00 96.50 95 MET A N 1
ATOM 774 C CA . MET A 1 95 ? 3.482 -5.657 -7.126 1.00 96.50 95 MET A CA 1
ATOM 775 C C . MET A 1 95 ? 4.654 -6.547 -7.538 1.00 96.50 95 MET A C 1
ATOM 777 O O . MET A 1 95 ? 4.507 -7.363 -8.442 1.00 96.50 95 MET A O 1
ATOM 781 N N . ALA A 1 96 ? 5.802 -6.440 -6.862 1.00 95.12 96 ALA A N 1
ATOM 782 C CA . ALA A 1 96 ? 6.968 -7.282 -7.133 1.00 95.12 96 ALA A CA 1
ATOM 783 C C . ALA A 1 96 ? 6.621 -8.776 -6.993 1.00 95.12 96 ALA A C 1
ATOM 785 O O . ALA A 1 96 ? 6.944 -9.591 -7.862 1.00 95.12 96 ALA A O 1
ATOM 786 N N . ASN A 1 97 ? 5.863 -9.123 -5.948 1.00 93.12 97 ASN A N 1
ATOM 787 C CA . ASN A 1 97 ? 5.347 -10.471 -5.718 1.00 93.12 97 ASN A CA 1
ATOM 788 C C . ASN A 1 97 ? 4.348 -10.935 -6.788 1.00 93.12 97 ASN A C 1
ATOM 790 O O . ASN A 1 97 ? 4.388 -12.110 -7.170 1.00 93.12 97 ASN A O 1
ATOM 794 N N . TYR A 1 98 ? 3.459 -10.050 -7.245 1.00 94.00 98 TYR A N 1
ATOM 795 C CA . TYR A 1 98 ? 2.474 -10.329 -8.294 1.00 94.00 98 TYR A CA 1
ATOM 796 C C . TYR A 1 98 ? 3.162 -10.610 -9.637 1.00 94.00 98 TYR A C 1
ATOM 798 O O . TYR A 1 98 ? 2.920 -11.641 -10.257 1.00 94.00 98 TYR A O 1
ATOM 806 N N . LEU A 1 99 ? 4.104 -9.746 -10.022 1.00 93.00 99 LEU A N 1
ATOM 807 C CA . LEU A 1 99 ? 4.814 -9.798 -11.302 1.00 93.00 99 LEU A CA 1
ATOM 808 C C . LEU A 1 99 ? 5.981 -10.795 -11.335 1.00 93.00 99 LEU A C 1
ATOM 810 O O . LEU A 1 99 ? 6.489 -11.115 -12.406 1.00 93.00 99 LEU A O 1
ATOM 814 N N . LYS A 1 100 ? 6.448 -11.260 -10.168 1.00 92.12 100 LYS A N 1
ATOM 815 C CA . LYS A 1 100 ? 7.709 -12.014 -10.000 1.00 92.12 100 LYS A CA 1
ATOM 816 C C . LYS A 1 100 ? 8.952 -11.228 -10.444 1.00 92.12 100 LYS A C 1
ATOM 818 O O . LYS A 1 100 ? 9.933 -11.797 -10.941 1.00 92.12 100 LYS A O 1
ATOM 823 N N . PHE A 1 101 ? 8.912 -9.915 -10.231 1.00 92.69 101 PHE A N 1
ATOM 824 C CA . PHE A 1 101 ? 9.994 -8.984 -10.550 1.00 92.69 101 PHE A CA 1
ATOM 825 C C . PHE A 1 101 ? 10.880 -8.781 -9.330 1.00 92.69 101 PHE A C 1
ATOM 827 O O . PHE A 1 101 ? 10.364 -8.547 -8.243 1.00 92.69 101 PHE A O 1
ATOM 834 N N . ASP A 1 102 ? 12.198 -8.840 -9.520 1.00 92.94 102 ASP A N 1
ATOM 835 C CA . ASP A 1 102 ? 13.139 -8.452 -8.469 1.00 92.94 102 ASP A CA 1
ATOM 836 C C . ASP A 1 102 ? 13.014 -6.937 -8.229 1.00 92.94 102 ASP A C 1
ATOM 838 O O . ASP A 1 102 ? 12.894 -6.157 -9.176 1.00 92.94 102 ASP A O 1
ATOM 842 N N . ALA A 1 103 ? 12.986 -6.528 -6.964 1.00 92.88 103 ALA A N 1
ATOM 843 C CA . ALA A 1 103 ? 12.839 -5.141 -6.550 1.00 92.88 103 ALA A CA 1
ATOM 844 C C . ALA A 1 103 ? 14.213 -4.528 -6.271 1.00 92.88 103 ALA A C 1
ATOM 846 O O . ALA A 1 103 ? 15.046 -5.147 -5.614 1.00 92.88 103 ALA A O 1
ATOM 847 N N . TYR A 1 104 ? 14.434 -3.306 -6.743 1.00 91.81 104 TYR A N 1
ATOM 848 C CA . TYR A 1 104 ? 15.639 -2.524 -6.480 1.00 91.81 104 TYR A CA 1
ATOM 849 C C . TYR A 1 104 ? 15.211 -1.283 -5.713 1.00 91.81 104 TYR A C 1
ATOM 851 O O . TYR A 1 104 ? 14.501 -0.441 -6.262 1.00 91.81 104 TYR A O 1
ATOM 859 N N . ASP A 1 105 ? 15.584 -1.217 -4.442 1.00 89.88 105 ASP A N 1
ATOM 860 C CA . ASP A 1 105 ? 15.228 -0.120 -3.554 1.00 89.88 105 ASP A CA 1
ATOM 861 C C . ASP A 1 105 ? 16.368 0.897 -3.494 1.00 89.88 105 ASP A C 1
ATOM 863 O O . ASP A 1 105 ? 17.541 0.543 -3.347 1.00 89.88 105 ASP A O 1
ATOM 867 N N . LEU A 1 106 ? 16.003 2.164 -3.659 1.00 86.44 106 LEU A N 1
ATOM 868 C CA . LEU A 1 106 ? 16.916 3.295 -3.700 1.00 86.44 106 LEU A CA 1
ATOM 869 C C . LEU A 1 106 ? 16.313 4.419 -2.859 1.00 86.44 106 LEU A C 1
ATOM 871 O O . LEU A 1 106 ? 15.387 5.105 -3.303 1.00 86.44 106 LEU A O 1
ATOM 875 N N . ASP A 1 107 ? 16.853 4.627 -1.660 1.00 81.06 107 ASP A N 1
ATOM 876 C CA . ASP A 1 107 ? 16.436 5.733 -0.805 1.00 81.06 107 ASP A CA 1
ATOM 877 C C . ASP A 1 107 ? 17.190 7.013 -1.182 1.00 81.06 107 ASP A C 1
ATOM 879 O O . ASP A 1 107 ? 18.412 7.106 -1.110 1.00 81.06 107 ASP A O 1
ATOM 883 N N . LEU A 1 108 ? 16.445 8.035 -1.599 1.00 74.56 108 LEU A N 1
ATOM 884 C CA . LEU A 1 108 ? 16.999 9.336 -1.984 1.00 74.56 108 LEU A CA 1
ATOM 885 C C . LEU A 1 108 ? 17.048 10.335 -0.820 1.00 74.56 108 LEU A C 1
ATOM 887 O O . LEU A 1 108 ? 17.464 11.479 -1.015 1.00 74.56 108 LEU A O 1
ATOM 891 N N . ARG A 1 109 ? 16.580 9.955 0.375 1.00 67.81 109 ARG A N 1
ATOM 892 C CA . ARG A 1 109 ? 16.605 10.815 1.569 1.00 67.81 109 ARG A CA 1
ATOM 893 C C . ARG A 1 109 ? 17.995 10.895 2.184 1.00 67.81 109 ARG A C 1
ATOM 895 O O . ARG A 1 109 ? 18.390 11.986 2.583 1.00 67.81 109 ARG A O 1
ATOM 902 N N . GLU A 1 110 ? 18.744 9.796 2.167 1.00 53.19 110 GLU A N 1
ATOM 903 C CA . GLU A 1 110 ? 20.103 9.717 2.726 1.00 53.19 110 GLU A CA 1
ATOM 904 C C . GLU A 1 110 ? 21.079 10.696 2.042 1.00 53.19 110 GLU A C 1
ATOM 906 O O . GLU A 1 110 ? 22.031 11.168 2.654 1.00 53.19 110 GLU A O 1
ATOM 911 N N . ASN A 1 111 ? 20.776 11.140 0.816 1.00 51.06 111 ASN A N 1
ATOM 912 C CA . ASN A 1 111 ? 21.571 12.142 0.099 1.00 51.06 111 ASN A CA 1
ATOM 913 C C . ASN A 1 111 ? 21.311 13.604 0.522 1.00 51.06 111 ASN A C 1
ATOM 915 O O . ASN A 1 111 ? 22.047 14.489 0.080 1.00 51.06 111 ASN A O 1
ATOM 919 N N . ARG A 1 112 ? 20.281 13.890 1.338 1.00 45.56 112 ARG A N 1
ATOM 920 C CA . ARG A 1 112 ? 19.940 15.262 1.780 1.00 45.56 112 ARG A CA 1
ATOM 921 C C . ARG A 1 112 ? 20.551 15.662 3.123 1.00 45.56 112 ARG A C 1
ATOM 923 O O . ARG A 1 112 ? 20.761 16.849 3.346 1.00 45.56 112 ARG A O 1
ATOM 930 N N . GLU A 1 113 ? 20.869 14.715 4.002 1.00 41.94 113 GLU A N 1
ATOM 931 C CA . GLU A 1 113 ? 21.407 15.033 5.340 1.00 41.94 113 GLU A CA 1
ATOM 932 C C . GLU A 1 113 ? 22.875 15.495 5.312 1.00 41.94 113 GLU A C 1
ATOM 934 O O . GLU A 1 113 ? 23.330 16.183 6.219 1.00 41.94 113 GLU A O 1
ATOM 939 N N . PHE A 1 114 ? 23.593 15.255 4.213 1.00 43.91 114 PHE A N 1
ATOM 940 C CA . PHE A 1 114 ? 24.943 15.784 3.989 1.00 43.91 114 PHE A CA 1
ATOM 941 C C . PHE A 1 114 ? 24.975 17.232 3.461 1.00 43.91 114 PHE A C 1
ATOM 943 O O . PHE A 1 114 ? 26.012 17.675 2.961 1.00 43.91 114 PHE A O 1
ATOM 950 N N . GLU A 1 115 ? 23.854 17.962 3.460 1.00 45.34 115 GLU A N 1
ATOM 951 C CA . GLU A 1 115 ? 23.837 19.380 3.066 1.00 45.34 115 GLU A CA 1
ATOM 952 C C . GLU A 1 115 ? 24.138 20.336 4.233 1.00 45.34 115 GLU A C 1
ATOM 954 O O . GLU A 1 115 ? 24.553 21.469 3.977 1.00 45.34 115 GLU A O 1
ATOM 959 N N . SER A 1 116 ? 23.983 19.915 5.498 1.00 45.34 116 SER A N 1
ATOM 960 C CA . SER A 1 116 ? 24.100 20.838 6.640 1.00 45.34 116 SER A CA 1
ATOM 961 C C . SER A 1 116 ? 25.479 20.920 7.294 1.00 45.34 116 SER A C 1
ATOM 963 O O . SER A 1 116 ? 25.735 21.912 7.974 1.00 45.34 116 SER A O 1
ATOM 965 N N . GLU A 1 117 ? 26.396 19.973 7.079 1.00 44.25 117 GLU A N 1
ATOM 966 C CA . GLU A 1 117 ? 27.737 20.037 7.678 1.00 44.25 117 GLU A CA 1
ATOM 967 C C . GLU A 1 117 ? 28.841 19.601 6.695 1.00 44.25 117 GLU A C 1
ATOM 969 O O . GLU A 1 117 ? 28.812 18.514 6.134 1.00 44.25 117 GLU A O 1
ATOM 974 N N . ALA A 1 118 ? 29.833 20.487 6.531 1.00 40.25 118 ALA A N 1
ATOM 975 C CA . ALA A 1 118 ? 31.124 20.315 5.851 1.00 40.25 118 ALA A CA 1
ATOM 976 C C . ALA A 1 118 ? 31.155 20.240 4.303 1.00 40.25 118 ALA A C 1
ATOM 978 O O . ALA A 1 118 ? 30.921 19.224 3.656 1.00 40.25 118 ALA A O 1
ATOM 979 N N . ARG A 1 119 ? 31.636 21.340 3.701 1.00 49.25 119 ARG A N 1
ATOM 980 C CA . ARG A 1 119 ? 32.347 21.324 2.414 1.00 49.25 119 ARG A CA 1
ATOM 981 C C . ARG A 1 119 ? 33.703 20.640 2.616 1.00 49.25 119 ARG A C 1
ATOM 983 O O . ARG A 1 119 ? 34.536 21.256 3.269 1.00 49.25 119 ARG A O 1
ATOM 990 N N . THR A 1 120 ? 33.917 19.461 2.025 1.00 41.56 120 THR A N 1
ATOM 991 C CA . THR A 1 120 ? 35.189 18.974 1.432 1.00 41.56 120 THR A CA 1
ATOM 992 C C . THR A 1 120 ? 35.055 17.500 1.034 1.00 41.56 120 THR A C 1
ATOM 994 O O . THR A 1 120 ? 35.232 16.638 1.883 1.00 41.56 120 THR A O 1
ATOM 997 N N . ALA A 1 121 ? 34.746 17.255 -0.243 1.00 40.50 121 ALA A N 1
ATOM 998 C CA . ALA A 1 121 ? 35.055 16.086 -1.087 1.00 40.50 121 ALA A CA 1
ATOM 999 C C . ALA A 1 121 ? 33.970 15.997 -2.175 1.00 40.50 121 ALA A C 1
ATOM 1001 O O . ALA A 1 121 ? 32.780 16.081 -1.875 1.00 40.50 121 ALA A O 1
ATOM 1002 N N . GLU A 1 122 ? 34.373 15.891 -3.441 1.00 47.38 122 GLU A N 1
ATOM 1003 C CA . GLU A 1 122 ? 33.492 15.507 -4.550 1.00 47.38 122 GLU A CA 1
ATOM 1004 C C . GLU A 1 122 ? 33.087 14.036 -4.365 1.00 47.38 122 GLU A C 1
ATOM 1006 O O . GLU A 1 122 ? 33.655 13.146 -4.986 1.00 47.38 122 GLU A O 1
ATOM 1011 N N . GLU A 1 123 ? 32.162 13.766 -3.449 1.00 47.66 123 GLU A N 1
ATOM 1012 C CA . GLU A 1 123 ? 31.503 12.464 -3.356 1.00 47.66 123 GLU A CA 1
ATOM 1013 C C . GLU A 1 123 ? 30.300 12.441 -4.303 1.00 47.66 123 GLU A C 1
ATOM 1015 O O . GLU A 1 123 ? 29.528 13.405 -4.366 1.00 47.66 123 GLU A O 1
ATOM 1020 N N . ASP A 1 124 ? 30.166 11.339 -5.045 1.00 52.22 124 ASP A N 1
ATOM 1021 C CA . ASP A 1 124 ? 29.150 11.042 -6.059 1.00 52.22 124 ASP A CA 1
ATOM 1022 C C . ASP A 1 124 ? 27.713 11.054 -5.490 1.00 52.22 124 ASP A C 1
ATOM 1024 O O . ASP A 1 124 ? 27.036 10.035 -5.365 1.00 52.22 124 ASP A O 1
ATOM 1028 N N . LYS A 1 125 ? 27.200 12.235 -5.132 1.00 54.22 125 LYS A N 1
ATOM 1029 C CA . LYS A 1 125 ? 25.829 12.403 -4.638 1.00 54.22 125 LYS A CA 1
ATOM 1030 C C . LYS A 1 125 ? 24.822 12.251 -5.779 1.00 54.22 125 LYS A C 1
ATOM 1032 O O . LYS A 1 125 ? 24.759 13.069 -6.703 1.00 54.22 125 LYS A O 1
ATOM 1037 N N . ILE A 1 126 ? 23.947 11.250 -5.675 1.00 64.88 126 ILE A N 1
ATOM 1038 C CA . ILE A 1 126 ? 22.814 11.074 -6.593 1.00 64.88 126 ILE A CA 1
ATOM 1039 C C . ILE A 1 126 ? 21.746 12.128 -6.273 1.00 64.88 126 ILE A C 1
ATOM 1041 O O . ILE A 1 126 ? 21.002 12.025 -5.297 1.00 64.88 126 ILE A O 1
ATOM 1045 N N . THR A 1 127 ? 21.635 13.146 -7.126 1.00 73.38 127 THR A N 1
ATOM 1046 C CA . THR A 1 127 ? 20.538 14.122 -7.050 1.00 73.38 127 THR A CA 1
ATOM 1047 C C . THR A 1 127 ? 19.262 13.553 -7.674 1.00 73.38 127 THR A C 1
ATOM 1049 O O . THR A 1 127 ? 19.323 12.813 -8.656 1.00 73.38 127 THR A O 1
ATOM 1052 N N . LEU A 1 128 ? 18.083 13.953 -7.179 1.00 69.56 128 LEU A N 1
ATOM 1053 C CA . LEU A 1 128 ? 16.800 13.587 -7.801 1.00 69.56 128 LEU A CA 1
ATOM 1054 C C . LEU A 1 128 ? 16.761 14.006 -9.281 1.00 69.56 128 LEU A C 1
ATOM 1056 O O . LEU A 1 128 ? 16.328 13.241 -10.132 1.00 69.56 128 LEU A O 1
ATOM 1060 N N . SER A 1 129 ? 17.272 15.197 -9.606 1.00 69.75 129 SER A N 1
ATOM 1061 C CA . SER A 1 129 ? 17.385 15.665 -10.994 1.00 69.75 129 SER A CA 1
ATOM 1062 C C . SER A 1 129 ? 18.297 14.760 -11.834 1.00 69.75 129 SER A C 1
ATOM 1064 O O . SER A 1 129 ? 17.934 14.382 -12.948 1.00 69.75 129 SER A O 1
ATOM 1066 N N . GLY A 1 130 ? 19.446 14.353 -11.284 1.00 73.62 130 GLY A N 1
ATOM 1067 C CA . GLY A 1 130 ? 20.377 13.419 -11.918 1.00 73.62 130 GLY A CA 1
ATOM 1068 C C . GLY A 1 130 ? 19.757 12.045 -12.171 1.00 73.62 130 GLY A C 1
ATOM 1069 O O . GLY A 1 130 ? 19.821 11.550 -13.295 1.00 73.62 130 GLY A O 1
ATOM 1070 N N . LEU A 1 131 ? 19.075 11.472 -11.174 1.00 76.81 131 LEU A N 1
ATOM 1071 C CA . LEU A 1 131 ? 18.360 10.201 -11.313 1.00 76.81 131 LEU A CA 1
ATOM 1072 C C . LEU A 1 131 ? 17.249 10.287 -12.366 1.00 76.81 131 LEU A C 1
ATOM 1074 O O . LEU A 1 131 ? 17.118 9.400 -13.205 1.00 76.81 131 LEU A O 1
ATOM 1078 N N . LEU A 1 132 ? 16.454 11.358 -12.349 1.00 73.94 132 LEU A N 1
ATOM 1079 C CA . LEU A 1 132 ? 15.377 11.541 -13.321 1.00 73.94 132 LEU A CA 1
ATOM 1080 C C . LEU A 1 132 ? 15.926 11.675 -14.747 1.00 73.94 132 LEU A C 1
ATOM 1082 O O . LEU A 1 132 ? 15.386 11.068 -15.669 1.00 73.94 132 LEU A O 1
ATOM 1086 N N . ASN A 1 133 ? 17.029 12.403 -14.931 1.00 71.62 133 ASN A N 1
ATOM 1087 C CA . ASN A 1 133 ? 17.705 12.493 -16.227 1.00 71.62 133 ASN A CA 1
ATOM 1088 C C . ASN A 1 133 ? 18.289 11.141 -16.666 1.00 71.62 133 ASN A C 1
ATOM 1090 O O . ASN A 1 133 ? 18.263 10.821 -17.853 1.00 71.62 133 ASN A O 1
ATOM 1094 N N . PHE A 1 134 ? 18.772 10.326 -15.727 1.00 73.94 134 PHE A N 1
ATOM 1095 C CA . PHE A 1 134 ? 19.236 8.968 -16.005 1.00 73.94 134 PHE A CA 1
ATOM 1096 C C . PHE A 1 134 ? 18.090 8.039 -16.450 1.00 73.94 134 PHE A C 1
ATOM 1098 O O . PHE A 1 134 ? 18.240 7.302 -17.425 1.00 73.94 134 PHE A O 1
ATOM 1105 N N . ILE A 1 135 ? 16.923 8.125 -15.801 1.00 73.44 135 ILE A N 1
ATOM 1106 C CA . ILE A 1 135 ? 15.707 7.354 -16.129 1.00 73.44 135 ILE A CA 1
ATOM 1107 C C . ILE A 1 135 ? 15.137 7.714 -17.512 1.00 73.44 135 ILE A C 1
ATOM 1109 O O . ILE A 1 135 ? 14.614 6.845 -18.220 1.00 73.44 135 ILE A O 1
ATOM 1113 N N . ASP A 1 136 ? 15.231 8.982 -17.906 1.00 67.12 136 ASP A N 1
ATOM 1114 C CA . ASP A 1 136 ? 14.757 9.471 -19.207 1.00 67.12 136 ASP A CA 1
ATOM 1115 C C . ASP A 1 136 ? 15.804 9.342 -20.329 1.00 67.12 136 ASP A C 1
ATOM 1117 O O . ASP A 1 136 ? 15.465 9.468 -21.506 1.00 67.12 136 ASP A O 1
ATOM 1121 N N . GLY A 1 137 ? 17.071 9.091 -19.989 1.00 66.31 137 GLY A N 1
ATOM 1122 C CA . GLY A 1 137 ? 18.191 9.059 -20.928 1.00 66.31 137 GLY A CA 1
ATOM 1123 C C . GLY A 1 137 ? 18.295 7.783 -21.774 1.00 66.31 137 GLY A C 1
ATOM 1124 O O . GLY A 1 137 ? 17.452 6.885 -21.727 1.00 66.31 137 GLY A O 1
ATOM 1125 N N . LEU A 1 138 ? 19.393 7.672 -22.535 1.00 61.19 138 LEU A N 1
ATOM 1126 C CA . LEU A 1 138 ? 19.701 6.532 -23.419 1.00 61.19 138 LEU A CA 1
ATOM 1127 C C . LEU A 1 138 ? 19.752 5.181 -22.683 1.00 61.19 138 LEU A C 1
ATOM 1129 O O . LEU A 1 138 ? 19.534 4.146 -23.306 1.00 61.19 138 LEU A O 1
ATOM 1133 N N . TRP A 1 139 ? 19.959 5.166 -21.363 1.00 58.00 139 TRP A N 1
ATOM 1134 C CA . TRP A 1 139 ? 19.890 3.938 -20.565 1.00 58.00 139 TRP A CA 1
ATOM 1135 C C . TRP A 1 139 ? 18.506 3.281 -20.605 1.00 58.00 139 TRP A C 1
ATOM 1137 O O . TRP A 1 139 ? 18.399 2.057 -20.614 1.00 58.00 139 TRP A O 1
ATOM 1147 N N . SER A 1 140 ? 17.440 4.079 -20.728 1.00 57.38 140 SER A N 1
ATOM 1148 C CA . SER A 1 140 ? 16.078 3.560 -20.883 1.00 57.38 140 SER A CA 1
ATOM 1149 C C . SER A 1 140 ? 15.880 2.742 -22.164 1.00 57.38 140 SER A C 1
ATOM 1151 O O . SER A 1 140 ? 14.965 1.927 -22.222 1.00 57.38 140 SER A O 1
ATOM 1153 N N . SER A 1 141 ? 16.750 2.913 -23.167 1.00 57.25 141 SER A N 1
ATOM 1154 C CA . SER A 1 141 ? 16.742 2.127 -24.408 1.00 57.25 141 SER A CA 1
ATOM 1155 C C . SER A 1 141 ? 17.522 0.809 -24.311 1.00 57.25 141 SER A C 1
ATOM 1157 O O . SER A 1 141 ? 17.371 -0.061 -25.168 1.00 57.25 141 SER A O 1
ATOM 1159 N N . CYS A 1 142 ? 18.321 0.632 -23.255 1.00 54.34 142 CYS A N 1
ATOM 1160 C CA . CYS A 1 142 ? 19.164 -0.537 -23.042 1.00 54.34 142 CYS A CA 1
ATOM 1161 C C . CYS A 1 142 ? 18.505 -1.483 -22.026 1.00 54.34 142 CYS A C 1
ATOM 1163 O O . CYS A 1 142 ? 18.716 -1.349 -20.825 1.00 54.34 142 CYS A O 1
ATOM 1165 N N . GLY A 1 143 ? 17.705 -2.453 -22.474 1.00 60.53 143 GLY A N 1
ATOM 1166 C CA . GLY A 1 143 ? 17.212 -3.561 -21.639 1.00 60.53 143 GLY A CA 1
ATOM 1167 C C . GLY A 1 143 ? 15.793 -4.035 -21.960 1.00 60.53 143 GLY A C 1
ATOM 1168 O O . GLY A 1 143 ? 15.120 -3.467 -22.815 1.00 60.53 143 GLY A O 1
ATOM 1169 N N . ASP A 1 144 ? 15.376 -5.096 -21.265 1.00 67.44 144 ASP A N 1
ATOM 1170 C CA . ASP A 1 144 ? 14.040 -5.708 -21.336 1.00 67.44 144 ASP A CA 1
ATOM 1171 C C . ASP A 1 144 ? 12.997 -4.942 -20.475 1.00 67.44 144 ASP A C 1
ATOM 1173 O O . ASP A 1 144 ? 13.164 -3.754 -20.201 1.00 67.44 144 ASP A O 1
ATOM 1177 N N . GLU A 1 145 ? 11.905 -5.610 -20.083 1.00 84.81 145 GLU A N 1
ATOM 1178 C CA . GLU A 1 145 ? 10.801 -5.113 -19.244 1.00 84.81 145 GLU A CA 1
ATOM 1179 C C . GLU A 1 145 ? 11.254 -4.427 -17.944 1.00 84.81 145 GLU A C 1
ATOM 1181 O O . GLU A 1 145 ? 11.973 -5.008 -17.131 1.00 84.81 145 GLU A O 1
ATOM 1186 N N . ARG A 1 146 ? 10.809 -3.181 -17.722 1.00 87.38 146 ARG A N 1
ATOM 1187 C CA . ARG A 1 146 ? 11.121 -2.416 -16.502 1.00 87.38 146 ARG A CA 1
ATOM 1188 C C . ARG A 1 146 ? 9.901 -1.685 -15.956 1.00 87.38 146 ARG A C 1
ATOM 1190 O O . ARG A 1 146 ? 9.202 -0.991 -16.691 1.00 87.38 146 ARG A O 1
ATOM 1197 N N . ILE A 1 147 ? 9.712 -1.760 -14.645 1.00 92.12 147 ILE A N 1
ATOM 1198 C CA . ILE A 1 147 ? 8.769 -0.915 -13.913 1.00 92.12 147 ILE A CA 1
ATOM 1199 C C . ILE A 1 147 ? 9.558 -0.021 -12.966 1.00 92.12 147 ILE A C 1
ATOM 1201 O O . ILE A 1 147 ? 10.465 -0.490 -12.283 1.00 92.12 147 ILE A O 1
ATOM 1205 N N . ILE A 1 148 ? 9.219 1.264 -12.942 1.00 91.38 148 ILE A N 1
ATOM 1206 C CA . ILE A 1 148 ? 9.811 2.250 -12.037 1.00 91.38 148 ILE A CA 1
ATOM 1207 C C . ILE A 1 148 ? 8.695 2.769 -11.146 1.00 91.38 148 ILE A C 1
ATOM 1209 O O . ILE A 1 148 ? 7.691 3.261 -11.653 1.00 91.38 148 ILE A O 1
ATOM 1213 N N . VAL A 1 149 ? 8.864 2.667 -9.830 1.00 93.69 149 VAL A N 1
ATOM 1214 C CA . VAL A 1 149 ? 7.889 3.179 -8.866 1.00 93.69 149 VAL A CA 1
ATOM 1215 C C . VAL A 1 149 ? 8.529 4.273 -8.031 1.00 93.69 149 VAL A C 1
ATOM 1217 O O . VAL A 1 149 ? 9.574 4.067 -7.423 1.00 93.69 149 VAL A O 1
ATOM 1220 N N . PHE A 1 150 ? 7.879 5.429 -7.977 1.00 92.12 150 PHE A N 1
ATOM 1221 C CA . PHE A 1 150 ? 8.216 6.500 -7.053 1.00 92.12 150 PHE A CA 1
ATOM 1222 C C . PHE A 1 150 ? 7.217 6.502 -5.904 1.00 92.12 150 PHE A C 1
ATOM 1224 O O . PHE A 1 150 ? 6.009 6.524 -6.134 1.00 92.12 150 PHE A O 1
ATOM 1231 N N . THR A 1 151 ? 7.709 6.532 -4.669 1.00 92.62 151 THR A N 1
ATOM 1232 C CA . THR A 1 151 ? 6.872 6.715 -3.479 1.00 92.62 151 THR A CA 1
ATOM 1233 C C . THR A 1 151 ? 7.142 8.075 -2.851 1.00 92.62 151 THR A C 1
ATOM 1235 O O . THR A 1 151 ? 8.297 8.420 -2.616 1.00 92.62 151 THR A O 1
ATOM 1238 N N . SER A 1 152 ? 6.097 8.837 -2.536 1.00 91.12 152 SER A N 1
ATOM 1239 C CA . SER A 1 152 ? 6.231 10.148 -1.892 1.00 91.12 152 SER A CA 1
ATOM 1240 C C . SER A 1 152 ? 5.147 10.374 -0.839 1.00 91.12 152 SER A C 1
ATOM 1242 O O . SER A 1 152 ? 4.064 9.797 -0.908 1.00 91.12 152 SER A O 1
ATOM 1244 N N . ASN A 1 153 ? 5.414 11.226 0.151 1.00 91.19 153 ASN A N 1
ATOM 1245 C CA . ASN A 1 153 ? 4.376 11.654 1.095 1.00 91.19 153 ASN A CA 1
ATOM 1246 C C . ASN A 1 153 ? 3.444 12.719 0.499 1.00 91.19 153 ASN A C 1
ATOM 1248 O O . ASN A 1 153 ? 2.307 12.870 0.936 1.00 91.19 153 ASN A O 1
ATOM 1252 N N . HIS A 1 154 ? 3.910 13.420 -0.533 1.00 87.06 154 HIS A N 1
ATOM 1253 C CA . HIS A 1 154 ? 3.174 14.485 -1.203 1.00 87.06 154 HIS A CA 1
ATOM 1254 C C . HIS A 1 154 ? 3.269 14.326 -2.716 1.00 87.06 154 HIS A C 1
ATOM 1256 O O . HIS A 1 154 ? 4.231 13.760 -3.243 1.00 87.06 154 HIS A O 1
ATOM 1262 N N . LYS A 1 155 ? 2.280 14.851 -3.433 1.00 84.62 155 LYS A N 1
ATOM 1263 C CA . LYS A 1 155 ? 2.309 14.875 -4.893 1.00 84.62 155 LYS A CA 1
ATOM 1264 C C . LYS A 1 155 ? 3.397 15.848 -5.361 1.00 84.62 155 LYS A C 1
ATOM 1266 O O . LYS A 1 155 ? 3.273 17.048 -5.143 1.00 84.62 155 LYS A O 1
ATOM 1271 N N . ASP A 1 156 ? 4.456 15.330 -5.984 1.00 78.25 156 ASP A N 1
ATOM 1272 C CA . ASP A 1 156 ? 5.573 16.136 -6.494 1.00 78.25 156 ASP A CA 1
ATOM 1273 C C . ASP A 1 156 ? 5.396 16.416 -8.001 1.00 78.25 156 ASP A C 1
ATOM 1275 O O . ASP A 1 156 ? 5.452 15.477 -8.806 1.00 78.25 156 ASP A O 1
ATOM 1279 N N . PRO A 1 157 ? 5.218 17.685 -8.423 1.00 79.06 157 PRO A N 1
ATOM 1280 C CA . PRO A 1 157 ? 5.086 18.053 -9.832 1.00 79.06 157 PRO A CA 1
ATOM 1281 C C . PRO A 1 157 ? 6.256 17.625 -10.728 1.00 79.06 157 PRO A C 1
ATOM 1283 O O . PRO A 1 157 ? 6.057 17.421 -11.928 1.00 79.06 157 PRO A O 1
ATOM 1286 N N . LEU A 1 158 ? 7.470 17.468 -10.188 1.00 74.81 158 LEU A N 1
ATOM 1287 C CA . LEU A 1 158 ? 8.643 17.036 -10.959 1.00 74.81 158 LEU A CA 1
ATOM 1288 C C . LEU A 1 158 ? 8.514 15.596 -11.470 1.00 74.81 158 LEU A C 1
ATOM 1290 O O . LEU A 1 158 ? 9.108 15.253 -12.502 1.00 74.81 158 LEU A O 1
ATOM 1294 N N . LEU A 1 159 ? 7.718 14.782 -10.769 1.00 77.06 159 LEU A N 1
ATOM 1295 C CA . LEU A 1 159 ? 7.444 13.388 -11.106 1.00 77.06 159 LEU A CA 1
ATOM 1296 C C . LEU A 1 159 ? 6.285 13.245 -12.097 1.00 77.06 159 LEU A C 1
ATOM 1298 O O . LEU A 1 159 ? 6.271 12.273 -12.843 1.00 77.06 159 LEU A O 1
ATOM 1302 N N . LEU A 1 160 ? 5.373 14.221 -12.186 1.00 75.38 160 LEU A N 1
ATOM 1303 C CA . LEU A 1 160 ? 4.149 14.158 -13.009 1.00 75.38 160 LEU A CA 1
ATOM 1304 C C . LEU A 1 160 ? 4.372 14.342 -14.523 1.00 75.38 160 LEU A C 1
ATOM 1306 O O . LEU A 1 160 ? 3.405 14.424 -15.280 1.00 75.38 160 LEU A O 1
ATOM 1310 N N . ARG A 1 161 ? 5.620 14.455 -14.997 1.00 69.69 161 ARG A N 1
ATOM 1311 C CA . ARG A 1 161 ? 5.882 14.670 -16.428 1.00 69.69 161 ARG A CA 1
ATOM 1312 C C . ARG A 1 161 ? 5.637 13.379 -17.228 1.00 69.69 161 ARG A C 1
ATOM 1314 O O . ARG A 1 161 ? 6.215 12.345 -16.875 1.00 69.69 161 ARG A O 1
ATOM 1321 N N . PRO A 1 162 ? 4.864 13.433 -18.331 1.00 63.66 162 PRO A N 1
ATOM 1322 C CA . PRO A 1 162 ? 4.670 12.283 -19.213 1.00 63.66 162 PRO A CA 1
ATOM 1323 C C . PRO A 1 162 ? 6.007 11.693 -19.680 1.00 63.66 162 PRO A C 1
ATOM 1325 O O . PRO A 1 162 ? 6.903 12.433 -20.084 1.00 63.66 162 PRO A O 1
ATOM 1328 N N . GLY A 1 163 ? 6.141 10.365 -19.612 1.00 64.38 163 GLY A N 1
ATOM 1329 C CA . GLY A 1 163 ? 7.382 9.637 -19.916 1.00 64.38 163 GLY A CA 1
ATOM 1330 C C . GLY A 1 163 ? 8.226 9.250 -18.692 1.00 64.38 163 GLY A C 1
ATOM 1331 O O . GLY A 1 163 ? 9.068 8.354 -18.818 1.00 64.38 163 GLY A O 1
ATOM 1332 N N . ARG A 1 164 ? 7.958 9.861 -17.524 1.00 73.69 164 ARG A N 1
ATOM 1333 C CA . ARG A 1 164 ? 8.545 9.499 -16.216 1.00 73.69 164 ARG A CA 1
ATOM 1334 C C . ARG A 1 164 ? 7.609 8.638 -15.385 1.00 73.69 164 ARG A C 1
ATOM 1336 O O . ARG A 1 164 ? 8.011 7.590 -14.889 1.00 73.69 164 ARG A O 1
ATOM 1343 N N . THR A 1 165 ? 6.370 9.099 -15.230 1.00 80.75 165 THR A N 1
ATOM 1344 C CA . THR A 1 165 ? 5.307 8.390 -14.518 1.00 80.75 165 THR A CA 1
ATOM 1345 C C . THR A 1 165 ? 4.054 8.389 -15.383 1.00 80.75 165 THR A C 1
ATOM 1347 O O . THR A 1 165 ? 3.602 9.436 -15.846 1.00 80.75 165 THR A O 1
ATOM 1350 N N . ASP A 1 166 ? 3.534 7.196 -15.645 1.00 87.69 166 ASP A N 1
ATOM 1351 C CA . ASP A 1 166 ? 2.376 6.960 -16.503 1.00 87.69 166 ASP A CA 1
ATOM 1352 C C . ASP A 1 166 ? 1.098 6.778 -15.675 1.00 87.69 166 ASP A C 1
ATOM 1354 O O . ASP A 1 166 ? 0.021 7.176 -16.110 1.00 87.69 166 ASP A O 1
ATOM 1358 N N . VAL A 1 167 ? 1.229 6.194 -14.478 1.00 92.00 167 VAL A N 1
ATOM 1359 C CA . VAL A 1 167 ? 0.121 5.903 -13.561 1.00 92.00 167 VAL A CA 1
ATOM 1360 C C . VAL A 1 167 ? 0.364 6.584 -12.225 1.00 92.00 167 VAL A C 1
ATOM 1362 O O . VAL A 1 167 ? 1.428 6.430 -11.621 1.00 92.00 167 VAL A O 1
ATOM 1365 N N . HIS A 1 168 ? -0.623 7.336 -11.741 1.00 93.19 168 HIS A N 1
ATOM 1366 C CA . HIS A 1 168 ? -0.558 8.031 -10.456 1.00 93.19 168 HIS A CA 1
ATOM 1367 C C . HIS A 1 168 ? -1.641 7.482 -9.537 1.00 93.19 168 HIS A C 1
ATOM 1369 O O . HIS A 1 168 ? -2.818 7.549 -9.871 1.00 93.19 168 HIS A O 1
ATOM 1375 N N . LEU A 1 169 ? -1.236 6.968 -8.380 1.00 94.19 169 LEU A N 1
ATOM 1376 C CA . LEU A 1 169 ? -2.136 6.402 -7.386 1.00 94.19 169 LEU A CA 1
ATOM 1377 C C . LEU A 1 169 ? -1.997 7.168 -6.072 1.00 94.19 169 LEU A C 1
ATOM 1379 O O . LEU A 1 169 ? -0.925 7.210 -5.458 1.00 94.19 169 LEU A O 1
ATOM 1383 N N . GLU A 1 170 ? -3.110 7.747 -5.637 1.00 94.50 170 GLU A N 1
ATOM 1384 C CA . GLU A 1 170 ? -3.226 8.352 -4.319 1.00 94.50 170 GLU A CA 1
ATOM 1385 C C . GLU A 1 170 ? -3.544 7.284 -3.271 1.00 94.50 170 GLU A C 1
ATOM 1387 O O . GLU A 1 170 ? -4.589 6.642 -3.288 1.00 94.50 170 GLU A O 1
ATOM 1392 N N . MET A 1 171 ? -2.624 7.096 -2.336 1.00 94.44 171 MET A N 1
ATOM 1393 C CA . MET A 1 171 ? -2.766 6.224 -1.180 1.00 94.44 171 MET A CA 1
ATOM 1394 C C . MET A 1 171 ? -3.347 7.033 -0.022 1.00 94.44 171 MET A C 1
ATOM 1396 O O . MET A 1 171 ? -2.600 7.550 0.814 1.00 94.44 171 MET A O 1
ATOM 1400 N N . SER A 1 172 ? -4.674 7.178 -0.029 1.00 94.06 172 SER A N 1
ATOM 1401 C CA . SER A 1 172 ? -5.448 7.980 0.923 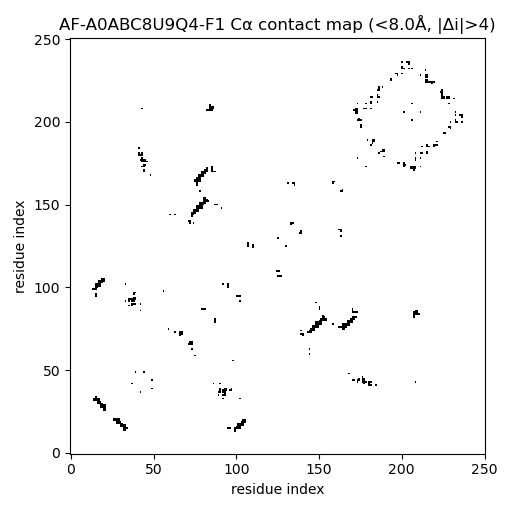1.00 94.06 172 SER A CA 1
ATOM 1402 C C . SER A 1 172 ? -5.580 7.329 2.309 1.00 94.06 172 SER A C 1
ATOM 1404 O O . SER A 1 172 ? -5.088 6.229 2.570 1.00 94.06 172 SER A O 1
ATOM 1406 N N . TYR A 1 173 ? -6.282 8.021 3.210 1.00 95.81 173 TYR A N 1
ATOM 1407 C CA . TYR A 1 173 ? -6.731 7.469 4.489 1.00 95.81 173 TYR A CA 1
ATOM 1408 C C . TYR A 1 173 ? -7.642 6.245 4.308 1.00 95.81 173 TYR A C 1
ATOM 1410 O O . TYR A 1 173 ? -8.161 5.982 3.220 1.00 95.81 173 TYR A O 1
ATOM 1418 N N . CYS A 1 174 ? -7.793 5.476 5.385 1.00 96.12 174 CYS A N 1
ATOM 1419 C CA . CYS A 1 174 ? -8.508 4.211 5.401 1.00 96.12 174 CYS A CA 1
ATOM 1420 C C . CYS A 1 174 ? -10.005 4.439 5.168 1.00 96.12 174 CYS A C 1
ATOM 1422 O O . CYS A 1 174 ? -10.711 4.936 6.040 1.00 96.12 174 CYS A O 1
ATOM 1424 N N . SER A 1 175 ? -10.488 4.052 3.988 1.00 95.31 175 SER A N 1
ATOM 1425 C CA . SER A 1 175 ? -11.921 3.985 3.717 1.00 95.31 175 SER A CA 1
ATOM 1426 C C . SER A 1 175 ? -12.556 2.816 4.466 1.00 95.31 175 SER A C 1
ATOM 1428 O O . SER A 1 175 ? -11.872 1.879 4.886 1.00 95.31 175 SER A O 1
ATOM 1430 N N . PHE A 1 176 ? -13.883 2.800 4.553 1.00 95.81 176 PHE A N 1
ATOM 1431 C CA . PHE A 1 176 ? -14.593 1.665 5.135 1.00 95.81 176 PHE A CA 1
ATOM 1432 C C . PHE A 1 176 ? -14.328 0.344 4.383 1.00 95.81 176 PHE A C 1
ATOM 1434 O O . PHE A 1 176 ? -14.168 -0.706 5.005 1.00 95.81 176 PHE A O 1
ATOM 1441 N N . SER A 1 177 ? -14.168 0.388 3.054 1.00 94.69 177 SER A N 1
ATOM 1442 C CA . SER A 1 177 ? -13.720 -0.770 2.258 1.00 94.69 177 SER A CA 1
ATOM 1443 C C . SER A 1 177 ? -12.312 -1.234 2.660 1.00 94.69 177 SER A C 1
ATOM 1445 O O . SER A 1 177 ? -12.056 -2.435 2.803 1.00 94.69 177 SER A O 1
ATOM 1447 N N . GLY A 1 178 ? -11.393 -0.287 2.882 1.00 95.38 178 GLY A N 1
ATOM 1448 C CA . GLY A 1 178 ? -10.060 -0.574 3.409 1.00 95.38 178 GLY A CA 1
ATOM 1449 C C . GLY A 1 178 ? -10.126 -1.221 4.795 1.00 95.38 178 GLY A C 1
ATOM 1450 O O . GLY A 1 178 ? -9.498 -2.254 5.020 1.00 95.38 178 GLY A O 1
ATOM 1451 N N . PHE A 1 179 ? -10.955 -0.683 5.692 1.00 97.12 179 PHE A N 1
ATOM 1452 C CA . PHE A 1 179 ? -11.202 -1.252 7.015 1.00 97.12 179 PHE A CA 1
ATOM 1453 C C . PHE A 1 179 ? -11.746 -2.682 6.938 1.00 97.12 179 PHE A C 1
ATOM 1455 O O . PHE A 1 179 ? -11.216 -3.547 7.627 1.00 97.12 179 PHE A O 1
ATOM 1462 N N . ARG A 1 180 ? -12.733 -2.976 6.080 1.00 96.75 180 ARG A N 1
ATOM 1463 C CA . ARG A 1 180 ? -13.256 -4.346 5.908 1.00 96.75 180 ARG A CA 1
ATOM 1464 C C . ARG A 1 180 ? -12.166 -5.326 5.482 1.00 96.75 180 ARG A C 1
ATOM 1466 O O . ARG A 1 180 ? -12.109 -6.443 5.990 1.00 96.75 180 ARG A O 1
ATOM 1473 N N . THR A 1 181 ? -11.264 -4.886 4.605 1.00 96.12 181 THR A N 1
ATOM 1474 C CA . THR A 1 181 ? -10.094 -5.685 4.213 1.00 96.12 181 THR A CA 1
ATOM 1475 C C . THR A 1 181 ? -9.198 -5.970 5.422 1.00 96.12 181 THR A C 1
ATOM 1477 O O . THR A 1 181 ? -8.806 -7.114 5.643 1.00 96.12 181 THR A O 1
ATOM 1480 N N . LEU A 1 182 ? -8.913 -4.961 6.253 1.00 96.75 182 LEU A N 1
ATOM 1481 C CA . LEU A 1 182 ? -8.132 -5.145 7.481 1.00 96.75 182 LEU A CA 1
ATOM 1482 C C . LEU A 1 182 ? -8.852 -6.055 8.487 1.00 96.75 182 LEU A C 1
ATOM 1484 O O . LEU A 1 182 ? -8.247 -6.990 9.002 1.00 96.75 182 LEU A O 1
ATOM 1488 N N . ALA A 1 183 ? -10.140 -5.845 8.740 1.00 97.44 183 ALA A N 1
ATOM 1489 C CA . ALA A 1 183 ? -10.916 -6.655 9.671 1.00 97.44 183 ALA A CA 1
ATOM 1490 C C . ALA A 1 183 ? -10.948 -8.134 9.248 1.00 97.44 183 ALA A C 1
ATOM 1492 O O . ALA A 1 183 ? -10.723 -9.016 10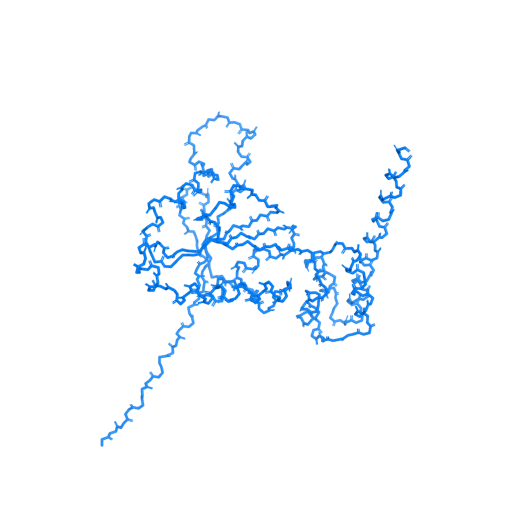.077 1.00 97.44 183 ALA A O 1
ATOM 1493 N N . SER A 1 184 ? -11.114 -8.410 7.953 1.00 96.44 184 SER A N 1
ATOM 1494 C CA . SER A 1 184 ? -11.006 -9.768 7.413 1.00 96.44 184 SER A CA 1
ATOM 1495 C C . SER A 1 184 ? -9.593 -10.339 7.580 1.00 96.44 184 SER A C 1
ATOM 1497 O O . SER A 1 184 ? -9.424 -11.461 8.059 1.00 96.44 184 SER A O 1
ATOM 1499 N N . ASN A 1 185 ? -8.550 -9.559 7.284 1.00 94.94 185 ASN A N 1
ATOM 1500 C CA . ASN A 1 185 ? -7.166 -10.021 7.390 1.00 94.94 185 ASN A CA 1
ATOM 1501 C C . ASN A 1 185 ? -6.752 -10.358 8.830 1.00 94.94 185 ASN A C 1
ATOM 1503 O O . ASN A 1 185 ? -6.190 -11.437 9.047 1.00 94.94 185 ASN A O 1
ATOM 1507 N N . TYR A 1 186 ? -7.030 -9.463 9.782 1.00 95.75 186 TYR A N 1
ATOM 1508 C CA . TYR A 1 186 ? -6.578 -9.559 11.175 1.00 95.75 186 TYR A CA 1
ATOM 1509 C C . TYR A 1 186 ? -7.517 -10.393 12.051 1.00 95.75 186 TYR A C 1
ATOM 1511 O O . TYR A 1 186 ? -7.046 -11.228 12.814 1.00 95.75 186 TYR A O 1
ATOM 1519 N N . LEU A 1 187 ? -8.832 -10.202 11.923 1.00 96.94 187 LEU A N 1
ATOM 1520 C CA . LEU A 1 187 ? -9.824 -10.784 12.835 1.00 96.94 187 LEU A CA 1
ATOM 1521 C C . LEU A 1 187 ? -10.630 -11.932 12.209 1.00 96.94 187 LEU A C 1
ATOM 1523 O O . LEU A 1 187 ? -11.396 -12.584 12.912 1.00 96.94 187 LEU A O 1
ATOM 1527 N N . LYS A 1 188 ? -10.464 -12.199 10.903 1.00 96.75 188 LYS A N 1
ATOM 1528 C CA . LYS A 1 188 ? -11.190 -13.249 10.159 1.00 96.75 188 LYS A CA 1
ATOM 1529 C C . LYS A 1 188 ? -12.715 -13.088 10.208 1.00 96.75 188 LYS A C 1
ATOM 1531 O O . LYS A 1 188 ? -13.445 -14.074 10.272 1.00 96.75 188 LYS A O 1
ATOM 1536 N N . ILE A 1 189 ? -13.184 -11.842 10.161 1.00 96.62 189 ILE A N 1
ATOM 1537 C CA . ILE A 1 189 ? -14.609 -11.486 10.147 1.00 96.62 189 ILE A CA 1
ATOM 1538 C C . ILE A 1 189 ? -14.983 -10.765 8.849 1.00 96.62 189 ILE A C 1
ATOM 1540 O O . ILE A 1 189 ? -14.182 -10.010 8.299 1.00 96.62 189 ILE A O 1
ATOM 1544 N N . GLU A 1 190 ? -16.210 -10.983 8.383 1.00 94.94 190 GLU A N 1
ATOM 1545 C CA . GLU A 1 190 ? -16.776 -10.292 7.212 1.00 94.94 190 GLU A CA 1
ATOM 1546 C C . GLU A 1 190 ? -17.793 -9.211 7.598 1.00 94.94 190 GLU A C 1
ATOM 1548 O O . GLU A 1 190 ? -17.989 -8.253 6.851 1.00 94.94 190 GLU A O 1
ATOM 1553 N N . ASP A 1 191 ? -18.422 -9.350 8.768 1.00 96.88 191 ASP A N 1
ATOM 1554 C CA . ASP A 1 191 ? -19.422 -8.422 9.288 1.00 96.88 191 ASP A CA 1
ATOM 1555 C C . ASP A 1 191 ? -19.383 -8.367 10.823 1.00 96.88 191 ASP A C 1
ATOM 1557 O O . ASP A 1 191 ? -18.941 -9.310 11.490 1.00 96.88 191 ASP A O 1
ATOM 1561 N N . HIS A 1 192 ? -19.839 -7.252 11.394 1.00 97.94 192 HIS A N 1
ATOM 1562 C CA . HIS A 1 192 ? -19.968 -7.069 12.834 1.00 97.94 192 HIS A CA 1
ATOM 1563 C C . HIS A 1 192 ? -20.963 -5.954 13.172 1.00 97.94 192 HIS A C 1
ATOM 1565 O O . HIS A 1 192 ? -20.972 -4.899 12.545 1.00 97.94 192 HIS A O 1
ATOM 1571 N N . LYS A 1 193 ? -21.699 -6.098 14.282 1.00 98.06 193 LYS A N 1
ATOM 1572 C CA . LYS A 1 193 ? -22.660 -5.092 14.796 1.00 98.06 193 LYS A CA 1
ATOM 1573 C C . LYS A 1 193 ? -22.085 -3.677 15.004 1.00 98.06 193 LYS A C 1
ATOM 1575 O O . LYS A 1 193 ? -22.839 -2.724 15.137 1.00 98.06 193 LYS A O 1
ATOM 1580 N N . LEU A 1 194 ? -20.758 -3.552 15.083 1.00 98.19 194 LEU A N 1
ATOM 1581 C CA . LEU A 1 194 ? -20.045 -2.283 15.292 1.00 98.19 194 LEU A CA 1
ATOM 1582 C C . LEU A 1 194 ? -19.606 -1.611 13.983 1.00 98.19 194 LEU A C 1
ATOM 1584 O O . LEU A 1 194 ? -19.102 -0.494 14.021 1.00 98.19 194 LEU A O 1
ATOM 1588 N N . TYR A 1 195 ? -19.783 -2.268 12.834 1.00 98.31 195 TYR A N 1
ATOM 1589 C CA . TYR A 1 195 ? -19.312 -1.756 11.548 1.00 98.31 195 TYR A CA 1
ATOM 1590 C C . TYR A 1 195 ? -19.970 -0.437 11.157 1.00 98.31 195 TYR A C 1
ATOM 1592 O O . TYR A 1 195 ? -19.259 0.438 10.686 1.00 98.31 195 TYR A O 1
ATOM 1600 N N . GLY A 1 196 ? -21.270 -0.259 11.416 1.00 98.25 196 GLY A N 1
ATOM 1601 C CA . GLY A 1 196 ? -21.952 1.006 11.116 1.00 98.25 196 GLY A CA 1
ATOM 1602 C C . GLY A 1 196 ? -21.356 2.198 11.874 1.00 98.25 1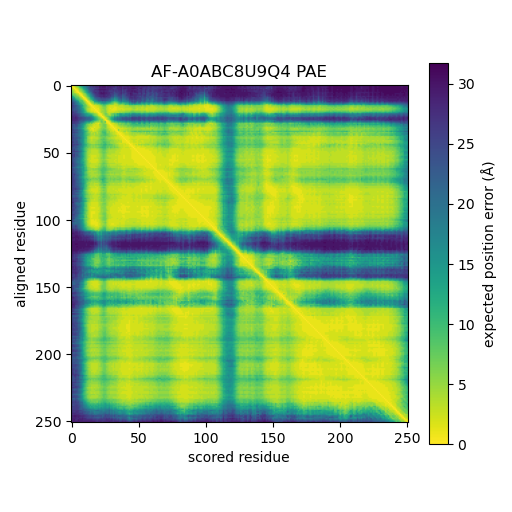96 GLY A C 1
ATOM 1603 O O . GLY A 1 196 ? -21.135 3.248 11.288 1.00 98.25 196 GLY A O 1
ATOM 1604 N N . VAL A 1 197 ? -21.001 2.009 13.151 1.00 98.06 197 VAL A N 1
ATOM 1605 C CA . VAL A 1 197 ? -20.350 3.054 13.964 1.00 98.06 197 VAL A CA 1
ATOM 1606 C C . VAL A 1 197 ? -18.950 3.370 13.428 1.00 98.06 197 VAL A C 1
ATOM 1608 O O . VAL A 1 197 ? -18.548 4.524 13.374 1.00 98.06 197 VAL A O 1
ATOM 1611 N N . ILE A 1 198 ? -18.197 2.347 13.017 1.00 98.25 198 ILE A N 1
ATOM 1612 C CA . ILE A 1 198 ? -16.853 2.530 12.448 1.00 98.25 198 ILE A CA 1
ATOM 1613 C C . ILE A 1 198 ? -16.922 3.219 11.081 1.00 98.25 198 ILE A C 1
ATOM 1615 O O . ILE A 1 198 ? -16.078 4.060 10.793 1.00 98.25 198 ILE A O 1
ATOM 1619 N N . GLU A 1 199 ? -17.904 2.876 10.248 1.00 98.00 199 GLU A N 1
ATOM 1620 C CA . 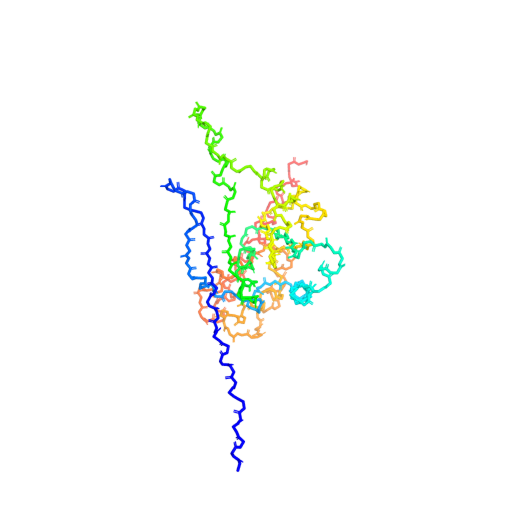GLU A 1 199 ? -18.134 3.515 8.949 1.00 98.00 199 GLU A CA 1
ATOM 1621 C C . GLU A 1 199 ? -18.421 5.010 9.106 1.00 98.00 199 GLU A C 1
ATOM 1623 O O . GLU A 1 199 ? -17.792 5.818 8.427 1.00 98.00 199 GLU A O 1
ATOM 1628 N N . GLU A 1 200 ? -19.298 5.375 10.045 1.00 97.69 200 GLU A N 1
ATOM 1629 C CA . GLU A 1 200 ? -19.599 6.771 10.373 1.00 97.69 200 GLU A CA 1
ATOM 1630 C C . GLU A 1 200 ? -18.347 7.516 10.858 1.00 97.69 200 GLU A C 1
ATOM 1632 O O . GLU A 1 200 ? -17.987 8.550 10.298 1.00 97.69 200 GLU A O 1
ATOM 1637 N N . LEU A 1 201 ? -17.616 6.947 11.825 1.00 97.62 201 LEU A N 1
ATOM 1638 C CA . LEU A 1 201 ? -16.401 7.562 12.364 1.00 97.62 201 LEU A CA 1
ATOM 1639 C C . LEU A 1 201 ? -15.314 7.744 11.294 1.00 97.62 201 LEU A C 1
ATOM 1641 O O . LEU A 1 201 ? -14.729 8.818 11.197 1.00 97.62 201 LEU A O 1
ATOM 1645 N N . LEU A 1 202 ? -15.051 6.733 10.457 1.00 96.44 202 LEU A N 1
ATOM 1646 C CA . LEU A 1 202 ? -14.080 6.844 9.356 1.00 96.44 202 LEU A CA 1
ATOM 1647 C C . LEU A 1 202 ? -14.507 7.861 8.284 1.00 96.44 202 LEU A C 1
ATOM 1649 O O . LEU A 1 202 ? -13.656 8.339 7.537 1.00 96.44 202 LEU A O 1
ATOM 1653 N N . GLY A 1 203 ? -15.798 8.198 8.202 1.00 95.06 203 GLY A N 1
ATOM 1654 C CA . GLY A 1 203 ? -16.297 9.297 7.375 1.00 95.06 203 GLY A CA 1
ATOM 1655 C C . GLY A 1 203 ? -15.943 10.683 7.925 1.00 95.06 203 GLY A C 1
ATOM 1656 O O . GLY A 1 203 ? -15.783 11.620 7.142 1.00 95.06 203 GLY A O 1
ATOM 1657 N N . ASN A 1 204 ? -15.767 10.803 9.244 1.00 94.69 204 ASN A N 1
ATOM 1658 C CA . ASN A 1 204 ? -15.525 12.074 9.931 1.00 94.69 204 ASN A CA 1
ATOM 1659 C C . ASN A 1 204 ? -14.048 12.315 10.271 1.00 94.69 204 ASN A C 1
ATOM 1661 O O . ASN A 1 204 ? -13.617 13.466 10.349 1.00 94.69 204 ASN A O 1
ATOM 1665 N N . VAL A 1 205 ? -13.254 11.255 10.468 1.00 95.56 205 VAL A N 1
ATOM 1666 C CA . VAL A 1 205 ? -11.850 11.374 10.891 1.00 95.56 205 VAL A CA 1
ATOM 1667 C C . VAL A 1 205 ? -10.862 10.764 9.907 1.00 95.56 205 VAL A C 1
ATOM 1669 O O . VAL A 1 205 ? -11.104 9.749 9.260 1.00 95.56 205 VAL A O 1
ATOM 1672 N N . GLN A 1 206 ? -9.667 11.351 9.855 1.00 95.19 206 GLN A N 1
ATOM 1673 C CA . GLN A 1 206 ? -8.552 10.809 9.086 1.00 95.19 206 GLN A CA 1
ATOM 1674 C C . GLN A 1 206 ? -7.782 9.763 9.912 1.00 95.19 206 GLN A C 1
ATOM 1676 O O . GLN A 1 206 ? -7.074 10.076 10.876 1.00 95.19 206 GLN A O 1
ATOM 1681 N N . ALA A 1 207 ? -7.894 8.497 9.511 1.00 96.50 207 ALA A N 1
ATOM 1682 C CA . ALA A 1 207 ? -7.129 7.385 10.072 1.00 96.50 207 ALA A CA 1
ATOM 1683 C C . ALA A 1 207 ? -6.385 6.642 8.964 1.00 96.50 207 ALA A C 1
ATOM 1685 O O . ALA A 1 207 ? -6.955 6.318 7.922 1.00 96.50 207 ALA A O 1
ATOM 1686 N N . THR A 1 208 ? -5.094 6.381 9.155 1.00 96.88 208 THR A N 1
ATOM 1687 C CA . THR A 1 208 ? -4.324 5.620 8.164 1.00 96.88 208 THR A CA 1
ATOM 1688 C C . THR A 1 208 ? -4.621 4.120 8.295 1.00 96.88 208 THR A C 1
ATOM 1690 O O . THR A 1 208 ? -4.979 3.658 9.379 1.00 96.88 208 THR A O 1
ATOM 1693 N N . PRO A 1 209 ? -4.459 3.315 7.228 1.00 97.06 209 PRO A N 1
ATOM 1694 C CA . PRO A 1 209 ? -4.499 1.859 7.340 1.00 97.06 209 PRO A CA 1
ATOM 1695 C C . PRO A 1 209 ? -3.576 1.306 8.437 1.00 97.06 209 PRO A C 1
ATOM 1697 O O . PRO A 1 209 ? -3.948 0.346 9.107 1.00 97.06 209 PRO A O 1
ATOM 1700 N N . ALA A 1 210 ? -2.407 1.922 8.654 1.00 96.81 210 ALA A N 1
ATOM 1701 C CA . ALA A 1 210 ? -1.509 1.561 9.749 1.00 96.81 210 ALA A CA 1
ATOM 1702 C C . ALA 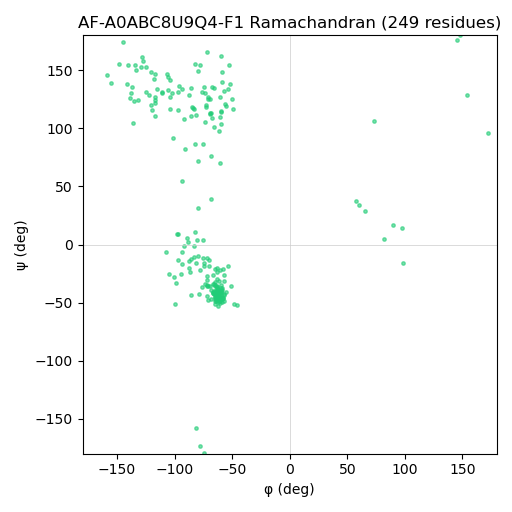A 1 210 ? -2.106 1.868 11.134 1.00 96.81 210 ALA A C 1
ATOM 1704 O O . ALA A 1 210 ? -2.005 1.018 12.016 1.00 96.81 210 ALA A O 1
ATOM 1705 N N . ASP A 1 211 ? -2.765 3.019 11.314 1.00 96.50 211 ASP A N 1
ATOM 1706 C CA . ASP A 1 211 ? -3.459 3.363 12.568 1.00 96.50 211 ASP A CA 1
ATOM 1707 C C . ASP A 1 211 ? -4.532 2.312 12.886 1.00 96.50 211 ASP A C 1
ATOM 1709 O O . ASP A 1 211 ? -4.570 1.744 13.977 1.00 96.50 211 ASP A O 1
ATOM 1713 N N . VAL A 1 212 ? -5.373 2.004 11.891 1.00 97.75 212 VAL A N 1
ATOM 1714 C CA . VAL A 1 212 ? -6.463 1.030 12.022 1.00 97.75 212 VAL A CA 1
ATOM 1715 C C . VAL A 1 212 ? -5.908 -0.360 12.327 1.00 97.75 212 VAL A C 1
ATOM 1717 O O . VAL A 1 212 ? -6.342 -0.999 13.283 1.00 97.75 212 VAL A O 1
ATOM 1720 N N . ALA A 1 213 ? -4.916 -0.827 11.565 1.00 97.06 213 ALA A N 1
ATOM 1721 C CA . ALA A 1 213 ? -4.267 -2.114 11.806 1.00 97.06 213 ALA A CA 1
ATOM 1722 C C . ALA A 1 213 ? -3.627 -2.190 13.204 1.00 97.06 213 ALA A C 1
ATOM 1724 O O . ALA A 1 213 ? -3.707 -3.229 13.862 1.00 97.06 213 ALA A O 1
ATOM 1725 N N . GLY A 1 214 ? -3.041 -1.086 13.674 1.00 97.12 214 GLY A N 1
AT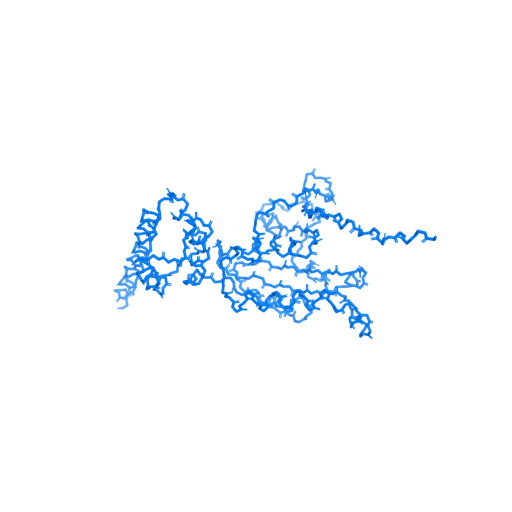OM 1726 C CA . GLY A 1 214 ? -2.454 -0.965 15.006 1.00 97.12 214 GLY A CA 1
ATOM 1727 C C . GLY A 1 214 ? -3.468 -1.116 16.141 1.00 97.12 214 GLY A C 1
ATOM 1728 O O . GLY A 1 214 ? -3.113 -1.624 17.201 1.00 97.12 214 GLY A O 1
ATOM 1729 N N . GLU A 1 215 ? -4.731 -0.738 15.934 1.00 97.81 215 GLU A N 1
ATOM 1730 C CA . GLU A 1 215 ? -5.812 -1.018 16.888 1.00 97.81 215 GLU A CA 1
ATOM 1731 C C . GLU A 1 215 ? -6.308 -2.463 16.789 1.00 97.81 215 GLU A C 1
ATOM 1733 O O . GLU A 1 215 ? -6.501 -3.118 17.814 1.00 97.81 215 GLU A O 1
ATOM 1738 N N . LEU A 1 216 ? -6.468 -2.987 15.570 1.00 97.69 216 LEU A N 1
ATOM 1739 C CA . LEU A 1 216 ? -6.990 -4.339 15.355 1.00 97.69 216 LEU A CA 1
ATOM 1740 C C . LEU A 1 216 ? -6.055 -5.431 15.890 1.00 97.69 216 LEU A C 1
ATOM 1742 O O . LEU A 1 216 ? -6.531 -6.440 16.397 1.00 97.69 216 LEU A O 1
ATOM 1746 N N . VAL A 1 217 ? -4.736 -5.227 15.835 1.00 97.00 217 VAL A N 1
ATOM 1747 C CA . VAL A 1 217 ? -3.750 -6.214 16.313 1.00 97.00 217 VAL A CA 1
ATOM 1748 C C . VAL A 1 217 ? -3.698 -6.336 17.843 1.00 97.00 217 VAL A C 1
ATOM 1750 O O . VAL A 1 217 ? -3.081 -7.258 18.370 1.00 97.00 217 VAL A O 1
ATOM 1753 N N . LYS A 1 218 ? -4.338 -5.426 18.590 1.00 95.25 218 LYS A N 1
ATOM 1754 C CA . LYS A 1 218 ? -4.299 -5.435 20.063 1.00 95.25 218 LYS A CA 1
ATOM 1755 C C . LYS A 1 218 ? -5.069 -6.600 20.685 1.00 95.25 218 LYS A C 1
ATOM 1757 O O . LYS A 1 218 ? -4.871 -6.886 21.865 1.00 95.25 218 LYS A O 1
ATOM 1762 N N . SER A 1 219 ? -5.973 -7.238 19.943 1.00 96.44 219 SER A N 1
ATOM 1763 C CA . SER A 1 219 ? -6.748 -8.372 20.438 1.00 96.44 219 SER A CA 1
ATOM 1764 C C . SER A 1 219 ? -7.230 -9.264 19.301 1.00 96.44 219 SER A C 1
ATOM 1766 O O . SER A 1 219 ? -7.751 -8.769 18.310 1.00 96.44 219 SER A O 1
ATOM 1768 N N . ASP A 1 220 ? -7.169 -10.580 19.501 1.00 94.25 220 ASP A N 1
ATOM 1769 C CA . ASP A 1 220 ? -7.794 -11.555 18.596 1.00 94.25 220 ASP A CA 1
ATOM 1770 C C . ASP A 1 220 ? -9.325 -11.620 18.773 1.00 94.25 220 ASP A C 1
ATOM 1772 O O . ASP A 1 220 ? -10.035 -12.230 17.973 1.00 94.25 220 ASP A O 1
ATOM 1776 N N . ASN A 1 221 ? -9.866 -11.012 19.836 1.00 97.56 221 ASN A N 1
ATOM 1777 C CA . ASN A 1 221 ? -11.305 -10.931 20.056 1.00 97.56 221 ASN A CA 1
ATOM 1778 C C . ASN A 1 221 ? -11.889 -9.737 19.287 1.00 97.56 221 ASN A C 1
ATOM 1780 O O . ASN A 1 221 ? -11.582 -8.583 19.594 1.00 97.56 221 ASN A O 1
ATOM 1784 N N . ALA A 1 222 ? -12.777 -10.021 18.331 1.00 97.50 222 ALA A N 1
ATOM 1785 C CA . ALA A 1 222 ? -13.366 -9.013 17.455 1.00 97.50 222 ALA A CA 1
ATOM 1786 C C . ALA A 1 222 ? -14.100 -7.890 18.207 1.00 97.50 222 ALA A C 1
ATOM 1788 O O . ALA A 1 222 ? -13.899 -6.722 17.883 1.00 97.50 222 ALA A O 1
ATOM 1789 N N . ASP A 1 223 ? -14.899 -8.199 19.235 1.00 97.69 223 ASP A N 1
ATOM 1790 C CA . ASP A 1 223 ? -15.593 -7.168 20.015 1.00 97.69 223 ASP A CA 1
ATOM 1791 C C . ASP A 1 223 ? -14.588 -6.221 20.692 1.00 97.69 223 ASP A C 1
ATOM 1793 O O . ASP A 1 223 ? -14.756 -5.003 20.636 1.00 97.69 223 ASP A O 1
ATOM 1797 N N . ILE A 1 224 ? -13.525 -6.762 21.295 1.00 97.81 224 ILE A N 1
ATOM 1798 C CA . ILE A 1 224 ? -12.507 -5.973 22.009 1.00 97.81 224 ILE A CA 1
ATOM 1799 C C . ILE A 1 224 ? -11.693 -5.116 21.035 1.00 97.81 224 ILE A C 1
ATOM 1801 O O . ILE A 1 224 ? -11.504 -3.921 21.278 1.00 97.81 224 ILE A O 1
ATOM 1805 N N . ALA A 1 225 ? -11.229 -5.705 19.931 1.00 98.25 225 ALA A N 1
ATOM 1806 C CA . ALA A 1 225 ? -10.439 -5.014 18.915 1.00 98.25 225 ALA A CA 1
ATOM 1807 C C . ALA A 1 225 ? -11.226 -3.860 18.274 1.00 98.25 225 ALA A C 1
ATOM 1809 O O . ALA A 1 225 ? -10.744 -2.729 18.204 1.00 98.25 225 ALA A O 1
ATOM 1810 N N . LEU A 1 226 ? -12.478 -4.115 17.883 1.00 98.44 226 LEU A N 1
ATOM 1811 C CA . LEU A 1 226 ? -13.339 -3.108 17.265 1.00 98.44 226 LEU A CA 1
ATOM 1812 C C . LEU A 1 226 ? -13.753 -2.012 18.256 1.00 98.44 226 LEU A C 1
ATOM 1814 O O . LEU A 1 226 ? -13.800 -0.843 17.883 1.00 98.44 226 LEU A O 1
ATOM 1818 N N . GLN A 1 227 ? -13.984 -2.341 19.532 1.00 98.25 227 GLN A N 1
ATOM 1819 C CA . GLN A 1 227 ? -14.200 -1.325 20.569 1.00 98.25 227 GLN A CA 1
ATOM 1820 C C . GLN A 1 227 ? -12.949 -0.478 20.833 1.00 98.25 227 GLN A C 1
ATOM 1822 O O . GLN A 1 227 ? -13.072 0.705 21.151 1.00 98.25 227 GLN A O 1
ATOM 1827 N N . SER A 1 228 ? -11.746 -1.056 20.731 1.00 97.88 228 SER A N 1
ATOM 1828 C CA . SER A 1 228 ? -10.492 -0.291 20.811 1.00 97.88 228 SER A CA 1
ATOM 1829 C C . SER A 1 228 ? -10.379 0.703 19.662 1.00 97.88 228 SER A C 1
ATOM 1831 O O . SER A 1 228 ? -10.125 1.881 19.905 1.00 97.88 228 SER A O 1
ATOM 1833 N N . LEU A 1 229 ? -10.668 0.250 18.438 1.00 98.44 229 LEU A N 1
ATOM 1834 C CA . LEU A 1 229 ? -10.684 1.104 17.256 1.00 98.44 229 LEU A CA 1
ATOM 1835 C C . LEU A 1 229 ? -11.693 2.251 17.390 1.00 98.44 229 LEU A C 1
ATOM 1837 O O . LEU A 1 229 ? -11.337 3.395 17.138 1.00 98.44 229 LEU A O 1
ATOM 1841 N N . ILE A 1 230 ? -12.920 1.979 17.846 1.00 98.38 230 ILE A N 1
ATOM 1842 C CA . ILE A 1 230 ? -13.933 3.026 18.062 1.00 98.38 230 ILE A CA 1
ATOM 1843 C C . ILE A 1 230 ? -13.421 4.091 19.034 1.00 98.38 230 ILE A C 1
ATOM 1845 O O . ILE A 1 230 ? -13.470 5.274 18.715 1.00 98.38 230 ILE A O 1
ATOM 1849 N N . ARG A 1 231 ? -12.871 3.685 20.188 1.00 97.94 231 ARG A N 1
ATOM 1850 C CA . ARG A 1 231 ? -12.312 4.633 21.168 1.00 97.94 231 ARG A CA 1
ATOM 1851 C C . ARG A 1 231 ? -11.182 5.472 20.572 1.00 97.94 231 ARG A C 1
ATOM 1853 O O . ARG A 1 231 ? -11.102 6.665 20.847 1.00 97.94 231 ARG A O 1
ATOM 1860 N N . HIS A 1 232 ? -10.325 4.861 19.756 1.00 97.31 232 HIS A N 1
ATOM 1861 C CA . HIS A 1 232 ? -9.246 5.563 19.066 1.00 97.31 232 HIS A CA 1
ATOM 1862 C C . HIS A 1 232 ? -9.781 6.614 18.078 1.00 97.31 232 HIS A C 1
ATOM 1864 O O . HIS A 1 232 ? -9.340 7.761 18.105 1.00 97.31 232 HIS A O 1
ATOM 1870 N N . LEU A 1 233 ? -10.761 6.252 17.244 1.00 97.50 233 LEU A N 1
ATOM 1871 C CA . LEU A 1 233 ? -11.362 7.164 16.265 1.00 97.50 233 LEU A CA 1
ATOM 1872 C C . LEU A 1 233 ? -12.134 8.309 16.941 1.00 97.50 233 LEU A C 1
ATOM 1874 O O . LEU A 1 233 ? -11.995 9.454 16.526 1.00 97.50 233 LEU A O 1
ATOM 1878 N N . GLN A 1 234 ? -12.866 8.029 18.023 1.00 96.94 234 GLN A N 1
ATOM 1879 C CA . GLN A 1 234 ? -13.575 9.049 18.808 1.00 96.94 234 GLN A CA 1
ATOM 1880 C C . GLN A 1 234 ? -12.624 10.059 19.467 1.00 96.94 234 GLN A C 1
ATOM 1882 O O . GLN A 1 234 ? -12.940 11.246 19.541 1.00 96.94 234 GLN A O 1
ATOM 1887 N N . SER A 1 235 ? -11.446 9.612 19.929 1.00 95.31 235 SER A N 1
ATOM 1888 C CA . SER A 1 235 ? -10.412 10.523 20.447 1.00 95.31 235 SER A CA 1
ATOM 1889 C C . SER A 1 235 ? -9.968 11.504 19.366 1.00 95.31 235 SER A C 1
ATOM 1891 O O . SER A 1 235 ? -9.958 12.709 19.603 1.00 95.31 235 SER A O 1
ATOM 1893 N N . LYS A 1 236 ? -9.689 11.000 18.155 1.00 93.69 236 LYS A N 1
ATOM 1894 C CA . LYS A 1 236 ? -9.314 11.844 17.012 1.00 93.69 236 LYS A CA 1
ATOM 1895 C C . LYS A 1 236 ? -10.422 12.826 16.623 1.00 93.69 236 LYS A C 1
ATOM 1897 O O . LYS A 1 236 ? -10.127 13.970 16.300 1.00 93.69 236 LYS A O 1
ATOM 1902 N N . GLU A 1 237 ? -11.681 12.394 16.655 1.00 92.44 237 GLU A N 1
ATOM 1903 C CA . GLU A 1 237 ? -12.836 13.255 16.360 1.00 92.44 237 GLU A CA 1
ATOM 1904 C C . GLU A 1 237 ? -12.930 14.409 17.369 1.00 92.44 237 GLU A C 1
ATOM 1906 O O . GLU A 1 237 ? -13.020 15.574 16.990 1.00 92.44 237 GLU A O 1
ATOM 1911 N N . THR A 1 238 ? -12.768 14.096 18.657 1.00 91.31 238 THR A N 1
ATOM 1912 C CA . THR A 1 238 ? -12.786 15.092 19.739 1.00 91.31 238 THR A CA 1
ATOM 1913 C C . THR A 1 238 ? -11.636 16.102 19.616 1.00 91.31 238 THR A C 1
ATOM 1915 O O . THR A 1 238 ? -11.829 17.294 19.852 1.00 91.31 238 THR A O 1
ATOM 1918 N N . GLU A 1 239 ? -10.434 15.650 19.243 1.00 90.19 239 GLU A N 1
ATOM 1919 C CA . GLU A 1 239 ? -9.271 16.523 19.009 1.00 90.19 239 GLU A CA 1
ATOM 1920 C C . GLU A 1 239 ? -9.512 17.488 17.834 1.00 90.19 239 GLU A C 1
ATOM 1922 O O . GLU A 1 239 ? -9.147 18.667 17.902 1.00 90.19 239 GLU A O 1
ATOM 1927 N N . LEU A 1 240 ? -10.180 17.020 16.774 1.00 84.31 240 LEU A N 1
ATOM 1928 C CA . LEU A 1 240 ? -10.542 17.850 15.624 1.00 84.31 240 LEU A CA 1
ATOM 1929 C C . LEU A 1 240 ? -11.542 18.947 16.013 1.00 84.31 240 LEU A C 1
ATOM 1931 O O . LEU A 1 240 ? -11.315 20.112 15.677 1.00 84.31 240 LEU A O 1
ATOM 1935 N N . ASP A 1 241 ? -12.581 18.615 16.776 1.00 83.38 241 ASP A N 1
ATOM 1936 C CA . ASP A 1 241 ? -13.586 19.584 17.235 1.00 83.38 241 ASP A CA 1
ATOM 1937 C C . ASP A 1 241 ? -12.983 20.680 18.132 1.00 83.38 241 ASP A C 1
ATOM 1939 O O . ASP A 1 241 ? -13.331 21.864 18.023 1.00 83.38 241 ASP A O 1
ATOM 1943 N N . GLN A 1 242 ? -12.034 20.311 18.999 1.00 81.44 242 GLN A N 1
ATOM 1944 C CA . GLN A 1 242 ? -11.319 21.260 19.857 1.00 81.44 242 GLN A CA 1
ATOM 1945 C C . GLN A 1 242 ? -10.470 22.233 19.029 1.00 81.44 242 GLN A C 1
ATOM 1947 O O . GLN A 1 242 ? -10.565 23.446 19.229 1.00 81.44 242 GLN A O 1
ATOM 1952 N N . SER A 1 243 ? -9.733 21.727 18.034 1.00 75.94 243 SER A N 1
ATOM 1953 C CA . SER A 1 243 ? -8.893 22.558 17.158 1.00 75.94 243 SER A CA 1
ATOM 1954 C C . SER A 1 243 ? -9.697 23.570 16.322 1.00 75.94 243 SER A C 1
ATOM 1956 O O . SER A 1 243 ? -9.268 24.710 16.128 1.00 75.94 243 SER A O 1
ATOM 1958 N N . GLN A 1 244 ? -10.904 23.201 15.879 1.00 72.94 244 GLN A N 1
ATOM 1959 C CA . GLN A 1 244 ? -11.796 24.091 15.125 1.00 72.94 244 GLN A CA 1
ATOM 1960 C C . GLN A 1 244 ? -12.445 25.160 16.017 1.00 72.94 244 GLN A C 1
ATOM 1962 O O . GLN A 1 244 ? -12.649 26.304 15.593 1.00 72.94 244 GLN A O 1
ATOM 1967 N N . THR A 1 245 ? -12.736 24.812 17.273 1.00 70.25 245 THR A N 1
ATOM 1968 C CA . THR A 1 245 ? -13.321 25.736 18.253 1.00 70.25 245 THR A CA 1
ATOM 1969 C C . THR A 1 245 ? -12.312 26.794 18.717 1.00 70.25 245 THR A C 1
ATOM 1971 O O . THR A 1 245 ? -12.695 27.941 18.947 1.00 70.25 245 THR A O 1
ATOM 1974 N N . GLU A 1 246 ? -11.029 26.442 18.832 1.00 68.25 246 GLU A N 1
ATOM 1975 C CA . GLU A 1 246 ? -9.952 27.376 19.193 1.00 68.25 246 GLU A CA 1
ATOM 1976 C C . GLU A 1 246 ? -9.627 28.353 18.053 1.00 68.25 246 GLU A C 1
ATOM 1978 O O . GLU A 1 246 ? -9.595 29.560 18.279 1.00 68.25 246 GLU A O 1
ATOM 1983 N N . CYS A 1 247 ? -9.534 27.876 16.805 1.00 58.75 247 CYS A N 1
ATOM 1984 C CA . CYS A 1 247 ? -9.285 28.735 15.637 1.00 58.75 247 CYS A CA 1
ATOM 1985 C C . CYS A 1 247 ? -10.413 29.762 15.377 1.00 58.75 247 CYS A C 1
ATOM 1987 O O . CYS A 1 247 ? -10.183 30.820 14.796 1.00 58.75 247 CYS A O 1
ATOM 1989 N N . SER A 1 248 ? -11.631 29.484 15.857 1.00 59.66 248 SER A N 1
ATOM 1990 C CA . SER A 1 248 ? -12.788 30.387 15.750 1.00 59.66 248 SER A CA 1
ATOM 1991 C C . SER A 1 248 ? -12.839 31.476 16.836 1.00 59.66 248 SER A C 1
ATOM 1993 O O . SER A 1 248 ? -13.669 32.376 16.740 1.00 59.66 248 SER A O 1
ATOM 1995 N N . ARG A 1 249 ? -12.003 31.396 17.883 1.00 57.47 249 ARG A N 1
ATOM 1996 C CA . ARG A 1 249 ? -11.950 32.379 18.988 1.00 57.47 249 ARG A CA 1
ATOM 1997 C C . ARG A 1 249 ? -10.847 33.430 18.826 1.00 57.47 249 ARG A C 1
ATOM 1999 O O . ARG A 1 249 ? -10.899 34.441 19.520 1.00 57.47 249 ARG A O 1
ATOM 2006 N N . ASP A 1 250 ? -9.907 33.203 17.910 1.00 51.59 250 ASP A N 1
ATOM 2007 C CA . ASP A 1 250 ? -8.769 34.089 17.625 1.00 51.59 250 ASP A CA 1
ATOM 2008 C C . ASP A 1 250 ? -8.988 35.017 16.403 1.00 51.59 250 ASP A C 1
ATOM 2010 O O . ASP A 1 250 ? -8.050 35.693 15.977 1.00 51.59 250 ASP A O 1
ATOM 2014 N N . ASN A 1 251 ? -10.212 35.078 15.853 1.00 45.22 251 ASN A N 1
ATOM 2015 C CA . ASN A 1 251 ? -10.619 36.000 14.775 1.00 45.22 251 ASN A CA 1
ATOM 2016 C C . ASN A 1 251 ? -11.619 37.060 15.250 1.00 45.22 251 ASN A C 1
ATOM 2018 O O . ASN A 1 251 ? -12.601 36.685 15.929 1.00 45.22 251 ASN A O 1
#

Mean predicted aligned error: 9.64 Å